Protein AF-A0A9D4CA51-F1 (afdb_monomer_lite)

Radius of gyration: 45.83 Å; chains: 1; bounding box: 59×61×152 Å

pLDDT: mean 83.84, std 6.03, range [45.97, 91.88]

Foldseek 3Di:
DVVVVVVVVVVVVVVVVVLVVVLVVVVVVLVVVVVVLVVVVVVVVVVLVVVVVVLVVVLVVVLVVLVVVLVVVVVVLVVVCVPPPPDDPPVVVVVSVVVNVVVCVVSVVVNVVSVVVSVVVVVVSVVVVVVVVVVSVVVSVVVVVVSVVVVVVSVVVVVVVVVVVVVVVVVVVVVVVVVVVVVVVVVVVVVVVVVVVVVVVD

Sequence (202 aa):
MLLLLLLLLLLLLLLLLLLLLLLLLLLLLLLLLLLLLLLLLLLLLPLLLLLLLLLLLLLLLLLLLPLLLLLLLLLVLLLLVLLLPPPPPPPRLLLLLLLLLPLLLLVLPLLLLLLLLLPLLLLLLLLLLLLLLLPLLLLLLLLLLLLLLLLLLLLLLLLLLLQLLLLLLLLLLLPLLLLPLLLLLLLLLLLLLLLHHHHHSQ

Secondary structure (DSSP, 8-state):
-HHHHHHHHHHHHHHHHHHHHHHHHHHHHHHHHHHHHHHHHHHHHHHHHHHHHHHHHHHHHHHHHHHHHHHHHHHHHHHHHHHSSSPPPHHHHHHHHHHHHHHHHHHHHHHHHHHHHHHHHHHHHHHHHHHHHHHHHHHHHHHHHHHHHHHHHHHHHHHHHHHHHHHHHHHHHHHHHHHHHHHHHHHHHHHHHHHHHHHH--

Structure (mmCIF, N/CA/C/O backbone):
data_AF-A0A9D4CA51-F1
#
_entry.id   AF-A0A9D4CA51-F1
#
loop_
_atom_site.group_PDB
_atom_site.id
_atom_site.type_symbol
_atom_site.label_atom_id
_atom_site.label_alt_id
_atom_site.label_comp_id
_atom_site.label_asym_id
_atom_site.label_entity_id
_atom_site.label_seq_id
_atom_site.pdbx_PDB_ins_code
_atom_site.Cartn_x
_atom_site.Cartn_y
_atom_site.Cartn_z
_atom_site.occupancy
_atom_site.B_iso_or_equiv
_atom_site.auth_seq_id
_atom_site.auth_comp_id
_atom_site.auth_asym_id
_atom_site.auth_atom_id
_atom_site.pdbx_PDB_model_num
ATOM 1 N N . MET A 1 1 ? 25.475 15.178 -60.371 1.00 69.56 1 MET A N 1
ATOM 2 C CA . MET A 1 1 ? 26.261 14.023 -59.880 1.00 69.56 1 MET A CA 1
ATOM 3 C C . MET A 1 1 ? 26.996 14.351 -58.579 1.00 69.56 1 MET A C 1
ATOM 5 O O . MET A 1 1 ? 26.704 13.701 -57.590 1.00 69.56 1 MET A O 1
ATOM 9 N N . LEU A 1 2 ? 27.849 15.387 -58.530 1.00 64.19 2 LEU A N 1
ATOM 10 C CA . LEU A 1 2 ? 28.543 15.801 -57.291 1.00 64.19 2 LEU A CA 1
ATOM 11 C C . LEU A 1 2 ? 27.590 16.129 -56.122 1.00 64.19 2 LEU A C 1
ATOM 13 O O . LEU A 1 2 ? 27.781 15.619 -55.027 1.00 64.19 2 LEU A O 1
ATOM 17 N N . LEU A 1 3 ? 26.520 16.900 -56.368 1.00 77.19 3 LEU A N 1
ATOM 18 C CA . LEU A 1 3 ? 25.479 17.187 -55.364 1.00 77.19 3 LEU A CA 1
ATOM 19 C C . LEU A 1 3 ? 24.840 15.903 -54.797 1.00 77.19 3 LEU A C 1
ATOM 21 O O . LEU A 1 3 ? 24.643 15.785 -53.595 1.00 77.19 3 LEU A O 1
ATOM 25 N N . LEU A 1 4 ? 24.544 14.932 -55.670 1.00 72.88 4 LEU A N 1
ATOM 26 C CA . LEU A 1 4 ? 23.949 13.645 -55.293 1.00 72.88 4 LEU A CA 1
ATOM 27 C C . LEU A 1 4 ? 24.910 12.830 -54.416 1.00 72.88 4 LEU A C 1
ATOM 29 O O . LEU A 1 4 ? 24.488 12.280 -53.405 1.00 72.88 4 LEU A O 1
ATOM 33 N N . LEU A 1 5 ? 26.197 12.785 -54.782 1.00 75.06 5 LEU A N 1
ATOM 34 C CA . LEU A 1 5 ? 27.245 12.131 -53.993 1.00 75.06 5 LEU A CA 1
ATOM 35 C C . LEU A 1 5 ? 27.360 12.760 -52.595 1.00 75.06 5 LEU A C 1
ATOM 37 O O . LEU A 1 5 ? 27.399 12.036 -51.604 1.00 75.06 5 LEU A O 1
ATOM 41 N N . LEU A 1 6 ? 27.375 14.096 -52.511 1.00 80.25 6 LEU A N 1
ATOM 42 C CA . LEU A 1 6 ? 27.430 14.825 -51.241 1.00 80.25 6 LEU A CA 1
ATOM 43 C C . LEU A 1 6 ? 26.206 14.525 -50.363 1.00 80.25 6 LEU A C 1
ATOM 45 O O . LEU A 1 6 ? 26.359 14.257 -49.173 1.00 80.25 6 LEU A O 1
ATOM 49 N N . LEU A 1 7 ? 25.005 14.531 -50.951 1.00 82.31 7 LEU A N 1
ATOM 50 C CA . LEU A 1 7 ? 23.765 14.184 -50.255 1.00 82.31 7 LEU A CA 1
ATOM 51 C C . LEU A 1 7 ? 23.804 12.743 -49.725 1.00 82.31 7 LEU A C 1
ATOM 53 O O . LEU A 1 7 ? 23.448 12.508 -48.572 1.00 82.31 7 LEU A O 1
ATOM 57 N N . LEU A 1 8 ? 24.265 11.790 -50.543 1.00 79.06 8 LEU A N 1
ATOM 58 C CA . LEU A 1 8 ? 24.411 10.386 -50.152 1.00 79.06 8 LEU A CA 1
ATOM 59 C C . LEU A 1 8 ? 25.403 10.223 -48.992 1.00 79.06 8 LEU A C 1
ATOM 61 O O . LEU A 1 8 ? 25.112 9.506 -48.037 1.00 79.06 8 LEU A O 1
ATOM 65 N N . LEU A 1 9 ? 26.546 10.914 -49.050 1.00 80.31 9 LEU A N 1
ATOM 66 C CA . LEU A 1 9 ? 27.546 10.913 -47.981 1.00 80.31 9 LEU A CA 1
ATOM 67 C C . LEU A 1 9 ? 26.978 11.485 -46.673 1.00 80.31 9 LEU A C 1
ATOM 69 O O . LEU A 1 9 ? 27.166 10.884 -45.616 1.00 80.31 9 LEU A O 1
ATOM 73 N N . LEU A 1 10 ? 26.263 12.614 -46.740 1.00 84.19 10 LEU A N 1
ATOM 74 C CA . LEU A 1 10 ? 25.612 13.224 -45.578 1.00 84.19 10 LEU A CA 1
ATOM 75 C C . LEU A 1 10 ? 24.567 12.283 -44.963 1.00 84.19 10 LEU A C 1
ATOM 77 O O . LEU A 1 10 ? 24.531 12.121 -43.744 1.00 84.19 10 LEU A O 1
ATOM 81 N N . LEU A 1 11 ? 23.747 11.639 -45.799 1.00 83.44 11 LEU A N 1
ATOM 82 C CA . LEU A 1 11 ? 22.746 10.668 -45.359 1.00 83.44 11 LEU A CA 1
ATOM 83 C C . LEU A 1 11 ? 23.399 9.467 -44.660 1.00 83.44 11 LEU A C 1
ATOM 85 O O . LEU A 1 11 ? 22.945 9.061 -43.592 1.00 83.44 11 LEU A O 1
ATOM 89 N N . LEU A 1 12 ? 24.477 8.927 -45.235 1.00 80.31 12 LEU A N 1
ATOM 90 C CA . LEU A 1 12 ? 25.250 7.831 -44.648 1.00 80.31 12 LEU A CA 1
ATOM 91 C C . LEU A 1 12 ? 25.842 8.227 -43.286 1.00 80.31 12 LEU A C 1
ATOM 93 O O . LEU A 1 12 ? 25.738 7.462 -42.329 1.00 80.31 12 LEU A O 1
ATOM 97 N N . LEU A 1 13 ? 26.422 9.427 -43.183 1.00 83.19 13 LEU A N 1
ATOM 98 C CA . LEU A 1 13 ? 26.965 9.949 -41.927 1.00 83.19 13 LEU A CA 1
ATOM 99 C C . LEU A 1 13 ? 25.873 10.093 -40.856 1.00 83.19 13 LEU A C 1
ATOM 101 O O . LEU A 1 13 ? 26.080 9.686 -39.714 1.00 83.19 13 LEU A O 1
ATOM 105 N N . LEU A 1 14 ? 24.707 10.634 -41.223 1.00 86.94 14 LEU A N 1
ATOM 106 C CA . LEU A 1 14 ? 23.563 10.768 -40.319 1.00 86.94 14 LEU A CA 1
ATOM 107 C C . LEU A 1 14 ? 23.063 9.399 -39.836 1.00 86.94 14 LEU A C 1
ATOM 109 O O . LEU A 1 14 ? 22.823 9.224 -38.642 1.00 86.94 14 LEU A O 1
ATOM 113 N N . LEU A 1 15 ? 22.939 8.426 -40.745 1.00 83.50 15 LEU A N 1
ATOM 114 C CA . LEU A 1 15 ? 22.556 7.052 -40.416 1.00 83.50 15 LEU A CA 1
ATOM 115 C C . LEU A 1 15 ? 23.553 6.424 -39.432 1.00 83.50 15 LEU A C 1
ATOM 117 O O . LEU A 1 15 ? 23.140 5.832 -38.436 1.00 83.50 15 LEU A O 1
ATOM 121 N N . LEU A 1 16 ? 24.855 6.583 -39.683 1.00 82.12 16 LEU A N 1
ATOM 122 C CA . LEU A 1 16 ? 25.914 6.089 -38.804 1.00 82.12 16 LEU A CA 1
ATOM 123 C C . LEU A 1 16 ? 25.829 6.719 -37.405 1.00 82.12 16 LEU A C 1
ATOM 125 O O . LEU A 1 16 ? 25.920 6.006 -36.407 1.00 82.12 16 LEU A O 1
ATOM 129 N N . LEU A 1 17 ? 25.621 8.037 -37.326 1.00 86.44 17 LEU A N 1
ATOM 130 C CA . LEU A 1 17 ? 25.465 8.751 -36.057 1.00 86.44 17 LEU A CA 1
ATOM 131 C C . LEU A 1 17 ? 24.233 8.263 -35.281 1.00 86.44 17 LEU A C 1
ATOM 133 O O . LEU A 1 17 ? 24.325 8.020 -34.078 1.00 86.44 17 LEU A O 1
ATOM 137 N N . LEU A 1 18 ? 23.097 8.085 -35.964 1.00 86.69 18 LEU A N 1
ATOM 138 C CA . LEU A 1 18 ? 21.873 7.541 -35.373 1.00 86.69 18 LEU A CA 1
ATOM 139 C C . LEU A 1 18 ? 22.105 6.126 -34.823 1.00 86.69 18 LEU A C 1
ATOM 141 O O . LEU A 1 18 ? 21.703 5.831 -33.699 1.00 86.69 18 LEU A O 1
ATOM 145 N N . LEU A 1 19 ? 22.781 5.270 -35.595 1.00 82.50 19 LEU A N 1
ATOM 146 C CA . LEU A 1 19 ? 23.136 3.907 -35.196 1.00 82.50 19 LEU A CA 1
ATOM 147 C C . LEU A 1 19 ? 23.998 3.906 -33.926 1.00 82.50 19 LEU A C 1
ATOM 149 O O . LEU A 1 19 ? 23.732 3.147 -32.995 1.00 82.50 19 LEU A O 1
ATOM 153 N N . LEU A 1 20 ? 25.009 4.779 -33.879 1.00 83.56 20 LEU A N 1
ATOM 154 C CA . LEU A 1 20 ? 25.894 4.937 -32.727 1.00 83.56 20 LEU A CA 1
ATOM 155 C C . LEU A 1 20 ? 25.131 5.424 -31.488 1.00 83.56 20 LEU A C 1
ATOM 157 O O . LEU A 1 20 ? 25.336 4.899 -30.395 1.00 83.56 20 LEU A O 1
ATOM 161 N N . LEU A 1 21 ? 24.236 6.402 -31.648 1.00 88.62 21 LEU A N 1
ATOM 162 C CA . LEU A 1 21 ? 23.400 6.901 -30.556 1.00 88.62 21 LEU A CA 1
ATOM 163 C C . LEU A 1 21 ? 22.470 5.805 -30.020 1.00 88.62 21 LEU A C 1
ATOM 165 O O . LEU A 1 21 ? 22.347 5.646 -28.806 1.00 88.62 21 LEU A O 1
ATOM 169 N N . LEU A 1 22 ? 21.846 5.032 -30.911 1.00 84.75 22 LEU A N 1
ATOM 170 C CA . LEU A 1 22 ? 20.998 3.901 -30.537 1.00 84.75 22 LEU A CA 1
ATOM 171 C C . LEU A 1 22 ? 21.796 2.846 -29.763 1.00 84.75 22 LEU A C 1
ATOM 173 O O . LEU A 1 22 ? 21.328 2.365 -28.732 1.00 84.75 22 LEU A O 1
ATOM 177 N N . LEU A 1 23 ? 23.007 2.523 -30.227 1.00 83.50 23 LEU A N 1
ATOM 178 C CA . LEU A 1 23 ? 23.925 1.623 -29.533 1.00 83.50 23 LEU A CA 1
ATOM 179 C C . LEU A 1 23 ? 24.237 2.128 -28.116 1.00 83.50 23 LEU A C 1
ATOM 181 O O . LEU A 1 23 ? 24.140 1.363 -27.156 1.00 83.50 23 LEU A O 1
ATOM 185 N N . LEU A 1 24 ? 24.588 3.410 -27.979 1.00 87.00 24 LEU A N 1
ATOM 186 C CA . LEU A 1 24 ? 24.887 4.033 -26.689 1.00 87.00 24 LEU A CA 1
ATOM 187 C C . LEU A 1 24 ? 23.677 3.974 -25.746 1.00 87.00 24 LEU A C 1
ATOM 189 O O . LEU A 1 24 ? 23.826 3.609 -24.581 1.00 87.00 24 LEU A O 1
ATOM 193 N N . LEU A 1 25 ? 22.483 4.301 -26.248 1.00 87.88 25 LEU A N 1
ATOM 194 C CA . LEU A 1 25 ? 21.236 4.238 -25.486 1.00 87.88 25 LEU A CA 1
ATOM 195 C C . LEU A 1 25 ? 20.942 2.808 -25.017 1.00 87.88 25 LEU A C 1
ATOM 197 O O . LEU A 1 25 ? 20.613 2.605 -23.850 1.00 87.88 25 LEU A O 1
ATOM 201 N N . LEU A 1 26 ? 21.078 1.823 -25.908 1.00 83.44 26 LEU A N 1
ATOM 202 C CA . LEU A 1 26 ? 20.874 0.410 -25.592 1.00 83.44 26 LEU A CA 1
ATOM 203 C C . LEU A 1 26 ? 21.846 -0.055 -24.501 1.00 83.44 26 LEU A C 1
ATOM 205 O O . LEU A 1 26 ? 21.434 -0.722 -23.552 1.00 83.44 26 LEU A O 1
ATOM 209 N N . LEU A 1 27 ? 23.118 0.337 -24.610 1.00 83.31 27 LEU A N 1
ATOM 210 C CA . LEU A 1 27 ? 24.139 0.042 -23.609 1.00 83.31 27 LEU A CA 1
ATOM 211 C C . LEU A 1 27 ? 23.808 0.688 -22.256 1.00 83.31 27 LEU A C 1
ATOM 213 O O . LEU A 1 27 ? 23.904 0.021 -21.228 1.00 83.31 27 LEU A O 1
ATOM 217 N N . LEU A 1 28 ? 23.394 1.958 -22.246 1.00 88.94 28 LEU A N 1
ATOM 218 C CA . LEU A 1 28 ? 22.991 2.665 -21.028 1.00 88.94 28 LEU A CA 1
ATOM 219 C C . LEU A 1 28 ? 21.771 2.007 -20.374 1.00 88.94 28 LEU A C 1
ATOM 221 O O . LEU A 1 28 ? 21.761 1.799 -19.162 1.00 88.94 28 LEU A O 1
ATOM 225 N N . LEU A 1 29 ? 20.756 1.660 -21.168 1.00 85.62 29 LEU A N 1
ATOM 226 C CA . LEU A 1 29 ? 19.559 0.974 -20.692 1.00 85.62 29 LEU A CA 1
ATOM 227 C C . LEU A 1 29 ? 19.911 -0.387 -20.088 1.00 85.62 29 LEU A C 1
ATOM 229 O O . LEU A 1 29 ? 19.421 -0.719 -19.011 1.00 85.62 29 LEU A O 1
ATOM 233 N N . LEU A 1 30 ? 20.780 -1.154 -20.749 1.00 81.94 30 LEU A N 1
ATOM 234 C CA . LEU A 1 30 ? 21.278 -2.413 -20.210 1.00 81.94 30 LEU A CA 1
ATOM 235 C C . LEU A 1 30 ? 22.014 -2.188 -18.890 1.00 81.94 30 LEU A C 1
ATOM 237 O O . LEU A 1 30 ? 21.746 -2.901 -17.929 1.00 81.94 30 LEU A O 1
ATOM 241 N N . LEU A 1 31 ? 22.924 -1.216 -18.830 1.00 84.94 31 LEU A N 1
ATOM 242 C CA . LEU A 1 31 ? 23.666 -0.911 -17.611 1.00 84.94 31 LEU A CA 1
ATOM 243 C C . LEU A 1 31 ? 22.712 -0.560 -16.465 1.00 84.94 31 LEU A C 1
ATOM 245 O O . LEU A 1 31 ? 22.885 -1.054 -15.353 1.00 84.94 31 LEU A O 1
ATOM 249 N N . LEU A 1 32 ? 21.681 0.242 -16.742 1.00 89.50 32 LEU A N 1
ATOM 250 C CA . LEU A 1 32 ? 20.645 0.591 -15.774 1.00 89.50 32 LEU A CA 1
ATOM 251 C C . LEU A 1 32 ? 19.849 -0.641 -15.326 1.00 89.50 32 LEU A C 1
ATOM 253 O O . LEU A 1 32 ? 19.634 -0.821 -14.130 1.00 89.50 32 LEU A O 1
ATOM 257 N N . LEU A 1 33 ? 19.428 -1.496 -16.261 1.00 84.25 33 LEU A N 1
ATOM 258 C CA . LEU A 1 33 ? 18.698 -2.728 -15.963 1.00 84.25 33 LEU A CA 1
ATOM 259 C C . LEU A 1 33 ? 19.547 -3.688 -15.121 1.00 84.25 33 LEU A C 1
ATOM 261 O O . LEU A 1 33 ? 19.059 -4.232 -14.135 1.00 84.25 33 LEU A O 1
ATOM 265 N N . LEU A 1 34 ? 20.817 -3.863 -15.488 1.00 83.94 34 LEU A N 1
ATOM 266 C CA . LEU A 1 34 ? 21.803 -4.644 -14.747 1.00 83.94 34 LEU A CA 1
ATOM 267 C C . LEU A 1 34 ? 21.975 -4.087 -13.333 1.00 83.94 34 LEU A C 1
ATOM 269 O O . LEU A 1 34 ? 21.933 -4.856 -12.378 1.00 83.94 34 LEU A O 1
ATOM 273 N N . LEU A 1 35 ? 22.135 -2.769 -13.190 1.00 87.94 35 LEU A N 1
ATOM 274 C CA . LEU A 1 35 ? 22.266 -2.111 -11.892 1.00 87.94 35 LEU A CA 1
ATOM 275 C C . LEU A 1 35 ? 21.008 -2.306 -11.041 1.00 87.94 35 LEU A C 1
ATOM 277 O O . LEU A 1 35 ? 21.120 -2.625 -9.862 1.00 87.94 35 LEU A O 1
ATOM 281 N N . LEU A 1 36 ? 19.819 -2.151 -11.629 1.00 87.50 36 LEU A N 1
ATOM 282 C CA . LEU A 1 36 ? 18.546 -2.370 -10.946 1.00 87.50 36 LEU A CA 1
ATOM 283 C C . LEU A 1 36 ? 18.397 -3.827 -10.498 1.00 87.50 36 LEU A C 1
ATOM 285 O O . LEU A 1 36 ? 18.009 -4.078 -9.360 1.00 87.50 36 LEU A O 1
ATOM 289 N N . LEU A 1 37 ? 18.722 -4.784 -11.368 1.00 83.75 37 LEU A N 1
ATOM 290 C CA . LEU A 1 37 ? 18.695 -6.207 -11.042 1.00 83.75 37 LEU A CA 1
ATOM 291 C C . LEU A 1 37 ? 19.707 -6.538 -9.938 1.00 83.75 37 LEU A C 1
ATOM 293 O O . LEU A 1 37 ? 19.379 -7.268 -9.008 1.00 83.75 37 LEU A O 1
ATOM 297 N N . LEU A 1 38 ? 20.916 -5.980 -10.011 1.00 84.12 38 LEU A N 1
ATOM 298 C CA . LEU A 1 38 ? 21.944 -6.136 -8.986 1.00 84.12 38 LEU A CA 1
ATOM 299 C C . LEU A 1 38 ? 21.492 -5.535 -7.652 1.00 84.12 38 LEU A C 1
ATOM 301 O O . LEU A 1 38 ? 21.678 -6.160 -6.613 1.00 84.12 38 LEU A O 1
ATOM 305 N N . LEU A 1 39 ? 20.872 -4.354 -7.672 1.00 88.94 39 LEU A N 1
ATOM 306 C CA . LEU A 1 39 ? 20.289 -3.734 -6.487 1.00 88.94 39 LEU A CA 1
ATOM 307 C C . LEU A 1 39 ? 19.176 -4.613 -5.915 1.00 88.94 39 LEU A C 1
ATOM 309 O O . LEU A 1 39 ? 19.150 -4.844 -4.713 1.00 88.94 39 LEU A O 1
ATOM 313 N N . LEU A 1 40 ? 18.289 -5.145 -6.757 1.00 85.31 40 LEU A N 1
ATOM 314 C CA . LEU A 1 40 ? 17.240 -6.069 -6.336 1.00 85.31 40 LEU A CA 1
ATOM 315 C C . LEU A 1 40 ? 17.840 -7.326 -5.698 1.00 85.31 40 LEU A C 1
ATOM 317 O O . LEU A 1 40 ? 17.404 -7.727 -4.625 1.00 85.31 40 LEU A O 1
ATOM 321 N N . LEU A 1 41 ? 18.869 -7.913 -6.309 1.00 85.44 41 LEU A N 1
ATOM 322 C CA . LEU A 1 41 ? 19.610 -9.051 -5.766 1.00 85.44 41 LEU A CA 1
ATOM 323 C C . LEU A 1 41 ? 20.207 -8.714 -4.392 1.00 85.44 41 LEU A C 1
ATOM 325 O O . LEU A 1 41 ? 20.042 -9.471 -3.434 1.00 85.44 41 LEU A O 1
ATOM 329 N N . LEU A 1 42 ? 20.850 -7.548 -4.298 1.00 87.19 42 LEU A N 1
ATOM 330 C CA . LEU A 1 42 ? 21.432 -7.012 -3.075 1.00 87.19 42 LEU A CA 1
ATOM 331 C C . LEU A 1 42 ? 20.380 -6.600 -2.049 1.00 87.19 42 LEU A C 1
ATOM 333 O O . LEU A 1 42 ? 20.760 -6.452 -0.908 1.00 87.19 42 LEU A O 1
ATOM 337 N N . LEU A 1 43 ? 19.108 -6.400 -2.395 1.00 87.69 43 LEU A N 1
ATOM 338 C CA . LEU A 1 43 ? 18.014 -6.151 -1.445 1.00 87.69 43 LEU A CA 1
ATOM 339 C C . LEU A 1 43 ? 17.336 -7.452 -1.012 1.00 87.69 43 LEU A C 1
ATOM 341 O O . LEU A 1 43 ? 16.970 -7.607 0.150 1.00 87.69 43 LEU A O 1
ATOM 345 N N . LEU A 1 44 ? 17.207 -8.418 -1.917 1.00 86.06 44 LEU A N 1
ATOM 346 C CA . LEU A 1 44 ? 16.703 -9.745 -1.591 1.00 86.06 44 LEU A CA 1
ATOM 347 C C . LEU A 1 44 ? 17.628 -10.413 -0.576 1.00 86.06 44 LEU A C 1
ATOM 349 O O . LEU A 1 44 ? 17.165 -10.807 0.492 1.00 86.06 44 LEU A O 1
ATOM 353 N N . LEU A 1 45 ? 18.933 -10.467 -0.858 1.00 85.44 45 LEU A N 1
ATOM 354 C CA . LEU A 1 45 ? 19.938 -11.057 0.031 1.00 85.44 45 LEU A CA 1
ATOM 355 C C . LEU A 1 45 ? 19.846 -10.581 1.506 1.00 85.44 45 LEU A C 1
ATOM 357 O O . LEU A 1 45 ? 19.766 -11.436 2.385 1.00 85.44 45 LEU A O 1
ATOM 361 N N . PRO A 1 46 ? 19.817 -9.275 1.835 1.00 90.50 46 PRO A N 1
ATOM 362 C CA . PRO A 1 46 ? 19.709 -8.776 3.197 1.00 90.50 46 PRO A CA 1
ATOM 363 C C . PRO A 1 46 ? 18.333 -9.027 3.799 1.00 90.50 46 PRO A C 1
ATOM 365 O O . PRO A 1 46 ? 18.275 -9.302 4.993 1.00 90.50 46 PRO A O 1
ATOM 368 N N . LEU A 1 47 ? 17.242 -8.994 3.022 1.00 87.25 47 LEU A N 1
ATOM 369 C CA . LEU A 1 47 ? 15.924 -9.397 3.527 1.00 87.25 47 LEU A CA 1
ATOM 370 C C . LEU A 1 47 ? 15.937 -10.858 3.987 1.00 87.25 47 LEU A C 1
ATOM 372 O O . LEU A 1 47 ? 15.358 -11.196 5.016 1.00 87.25 47 LEU A O 1
ATOM 376 N N . LEU A 1 48 ? 16.638 -11.722 3.260 1.00 82.94 48 LEU A N 1
ATOM 377 C CA . LEU A 1 48 ? 16.768 -13.132 3.615 1.00 82.94 48 LEU A CA 1
ATOM 378 C C . LEU A 1 48 ? 17.683 -13.341 4.810 1.00 82.94 48 LEU A C 1
ATOM 380 O O . LEU A 1 48 ? 17.352 -14.134 5.683 1.00 82.94 48 LEU A O 1
ATOM 384 N N . LEU A 1 49 ? 18.807 -12.624 4.876 1.00 85.94 49 LEU A N 1
ATOM 385 C CA . LEU A 1 49 ? 19.673 -12.634 6.053 1.00 85.94 49 LEU A CA 1
ATOM 386 C C . LEU A 1 49 ? 18.905 -12.159 7.289 1.00 85.94 49 LEU A C 1
ATOM 388 O O . LEU A 1 49 ? 18.997 -12.790 8.337 1.00 85.94 49 LEU A O 1
ATOM 392 N N . LEU A 1 50 ? 18.099 -11.103 7.164 1.00 89.62 50 LEU A N 1
ATOM 393 C CA . LEU A 1 50 ? 17.223 -10.629 8.231 1.00 89.62 50 LEU A CA 1
ATOM 394 C C . LEU A 1 50 ? 16.220 -11.714 8.640 1.00 89.62 50 LEU A C 1
ATOM 396 O O . LEU A 1 50 ? 16.094 -12.003 9.826 1.00 89.62 50 LEU A O 1
ATOM 400 N N . LEU A 1 51 ? 15.538 -12.341 7.680 1.00 85.50 51 LEU A N 1
ATOM 401 C CA . LEU A 1 51 ? 14.593 -13.427 7.944 1.00 85.50 51 LEU A CA 1
ATOM 402 C C . LEU A 1 51 ? 15.273 -14.613 8.647 1.00 85.50 51 LEU A C 1
ATOM 404 O O . LEU A 1 51 ? 14.733 -15.144 9.615 1.00 85.50 51 LEU A O 1
ATOM 408 N N . LEU A 1 52 ? 16.470 -14.993 8.202 1.00 84.88 52 LEU A N 1
ATOM 409 C CA . LEU A 1 52 ? 17.290 -16.040 8.807 1.00 84.88 52 LEU A CA 1
ATOM 410 C C . LEU A 1 52 ? 17.652 -15.691 10.258 1.00 84.88 52 LEU A C 1
ATOM 412 O O . LEU A 1 52 ? 17.486 -16.522 11.147 1.00 84.88 52 LEU A O 1
ATOM 416 N N . LEU A 1 53 ? 18.109 -14.458 10.502 1.00 88.31 53 LEU A N 1
ATOM 417 C CA . LEU A 1 53 ? 18.436 -13.954 11.837 1.00 88.31 53 LEU A CA 1
ATOM 418 C C . LEU A 1 53 ? 17.207 -13.937 12.749 1.00 88.31 53 LEU A C 1
ATOM 420 O O . LEU A 1 53 ? 17.298 -14.370 13.895 1.00 88.31 53 LEU A O 1
ATOM 424 N N . LEU A 1 54 ? 16.058 -13.479 12.250 1.00 88.94 54 LEU A N 1
ATOM 425 C CA . LEU A 1 54 ? 14.795 -13.488 12.988 1.00 88.94 54 LEU A CA 1
ATOM 426 C C . LEU A 1 54 ? 14.355 -14.913 13.327 1.00 88.94 54 LEU A C 1
ATOM 428 O O . LEU A 1 54 ? 13.963 -15.169 14.463 1.00 88.94 54 LEU A O 1
ATOM 432 N N . LEU A 1 55 ? 14.456 -15.849 12.380 1.00 84.69 55 LEU A N 1
ATOM 433 C CA . LEU A 1 55 ? 14.147 -17.258 12.615 1.00 84.69 55 LEU A CA 1
ATOM 434 C C . LEU A 1 55 ? 15.090 -17.865 13.662 1.00 84.69 55 LEU A C 1
ATOM 436 O O . LEU A 1 55 ? 14.642 -18.594 14.543 1.00 84.69 55 LEU A O 1
ATOM 440 N N . LEU A 1 56 ? 16.383 -17.540 13.595 1.00 84.94 56 LEU A N 1
ATOM 441 C CA . LEU A 1 56 ? 17.377 -17.984 14.569 1.00 84.94 56 LEU A CA 1
ATOM 442 C C . LEU A 1 56 ? 17.098 -17.409 15.964 1.00 84.94 56 LEU A C 1
ATOM 444 O O . LEU A 1 56 ? 17.170 -18.137 16.951 1.00 84.94 56 LEU A O 1
ATOM 448 N N . LEU A 1 57 ? 16.752 -16.124 16.056 1.00 89.56 57 LEU A N 1
ATOM 449 C CA . LEU A 1 57 ? 16.360 -15.481 17.310 1.00 89.56 57 LEU A CA 1
ATOM 450 C C . LEU A 1 57 ? 15.095 -16.129 17.883 1.00 89.56 57 LEU A C 1
ATOM 452 O O . LEU A 1 57 ? 15.045 -16.435 19.073 1.00 89.56 57 LEU A O 1
ATOM 456 N N . LEU A 1 58 ? 14.090 -16.364 17.036 1.00 85.31 58 LEU A N 1
ATOM 457 C CA . LEU A 1 58 ? 12.855 -17.037 17.417 1.00 85.31 58 LEU A CA 1
ATOM 458 C C . LEU A 1 58 ? 13.143 -18.453 17.919 1.00 85.31 58 LEU A C 1
ATOM 460 O O . LEU A 1 58 ? 12.608 -18.834 18.954 1.00 85.31 58 LEU A O 1
ATOM 464 N N . LEU A 1 59 ? 14.015 -19.208 17.242 1.00 82.25 59 LEU A N 1
ATOM 465 C CA . LEU A 1 59 ? 14.476 -20.507 17.728 1.00 82.25 59 LEU A CA 1
ATOM 466 C C . LEU A 1 59 ? 15.104 -20.364 19.107 1.00 82.25 59 LEU A C 1
ATOM 468 O O . LEU A 1 59 ? 14.741 -21.107 20.011 1.00 82.25 59 LEU A O 1
ATOM 472 N N . LEU A 1 60 ? 16.068 -19.457 19.260 1.00 86.12 60 LEU A N 1
ATOM 473 C CA . LEU A 1 60 ? 16.777 -19.286 20.520 1.00 86.12 60 LEU A CA 1
ATOM 474 C C . LEU A 1 60 ? 15.779 -18.997 21.645 1.00 86.12 60 LEU A C 1
ATOM 476 O O . LEU A 1 60 ? 15.845 -19.631 22.692 1.00 86.12 60 LEU A O 1
ATOM 480 N N . LEU A 1 61 ? 14.805 -18.119 21.403 1.00 88.75 61 LEU A N 1
ATOM 481 C CA . LEU A 1 61 ? 13.719 -17.842 22.338 1.00 88.75 61 LEU A CA 1
ATOM 482 C C . LEU A 1 61 ? 12.871 -19.093 22.625 1.00 88.75 61 LEU A C 1
ATOM 484 O O . LEU A 1 61 ? 12.605 -19.396 23.786 1.00 88.75 61 LEU A O 1
ATOM 488 N N . LEU A 1 62 ? 12.485 -19.838 21.586 1.00 84.88 62 LEU A N 1
ATOM 489 C CA . LEU A 1 62 ? 11.741 -21.096 21.685 1.00 84.88 62 LEU A CA 1
ATOM 490 C C . LEU A 1 62 ? 12.535 -22.235 22.317 1.00 84.88 62 LEU A C 1
ATOM 492 O O . LEU A 1 62 ? 11.909 -23.212 22.688 1.00 84.88 62 LEU A O 1
ATOM 496 N N . LEU A 1 63 ? 13.862 -22.156 22.422 1.00 85.75 63 LEU A N 1
ATOM 497 C CA . LEU A 1 63 ? 14.706 -23.091 23.172 1.00 85.75 63 LEU A CA 1
ATOM 498 C C . LEU A 1 63 ? 14.909 -22.613 24.611 1.00 85.75 63 LEU A C 1
ATOM 500 O O . LEU A 1 63 ? 14.890 -23.411 25.543 1.00 85.75 63 LEU A O 1
ATOM 504 N N . LEU A 1 64 ? 15.052 -21.305 24.820 1.00 88.50 64 LEU A N 1
ATOM 505 C CA . LEU A 1 64 ? 15.141 -20.717 26.153 1.00 88.50 64 LEU A CA 1
ATOM 506 C C . LEU A 1 64 ? 13.840 -20.910 26.934 1.00 88.50 64 LEU A C 1
ATOM 508 O O . LEU A 1 64 ? 13.893 -21.293 28.096 1.00 88.50 64 LEU A O 1
ATOM 512 N N . LEU A 1 65 ? 12.676 -20.718 26.311 1.00 87.50 65 LEU A N 1
ATOM 513 C CA . LEU A 1 65 ? 11.370 -20.946 26.934 1.00 87.50 65 LEU A CA 1
ATOM 514 C C . LEU A 1 65 ? 11.204 -22.370 27.516 1.00 87.50 65 LEU A C 1
ATOM 516 O O . LEU A 1 65 ? 10.893 -22.479 28.699 1.00 87.50 65 LEU A O 1
ATOM 520 N N . PRO A 1 66 ? 11.412 -23.471 26.771 1.00 86.00 66 PRO A N 1
ATOM 521 C CA . PRO A 1 66 ? 11.295 -24.828 27.290 1.00 86.00 66 PRO A CA 1
ATOM 522 C C . PRO A 1 66 ? 12.381 -25.153 28.311 1.00 86.00 66 PRO A C 1
ATOM 524 O O . PRO A 1 66 ? 12.093 -25.876 29.260 1.00 86.00 66 PRO A O 1
ATOM 527 N N . LEU A 1 67 ? 13.589 -24.590 28.188 1.00 86.56 67 LEU A N 1
ATOM 528 C CA . LEU A 1 67 ? 14.602 -24.698 29.242 1.00 86.56 67 LEU A CA 1
ATOM 529 C C . LEU A 1 67 ? 14.144 -23.999 30.529 1.00 86.56 67 LEU A C 1
ATOM 531 O O . LEU A 1 67 ? 14.247 -24.581 31.605 1.00 86.56 67 LEU A O 1
ATOM 535 N N . LEU A 1 68 ? 13.581 -22.792 30.436 1.00 88.19 68 LEU A N 1
ATOM 536 C CA . LEU A 1 68 ? 13.009 -22.073 31.577 1.00 88.19 68 LEU A CA 1
ATOM 537 C C . LEU A 1 68 ? 11.833 -22.837 32.194 1.00 88.19 68 LEU A C 1
ATOM 539 O O . LEU A 1 68 ? 11.755 -22.925 33.414 1.00 88.19 68 LEU A O 1
ATOM 543 N N . LEU A 1 69 ? 10.951 -23.425 31.380 1.00 84.44 69 LEU A N 1
ATOM 544 C CA . LEU A 1 69 ? 9.851 -24.273 31.853 1.00 84.44 69 LEU A CA 1
ATOM 545 C C . LEU A 1 69 ? 10.371 -25.511 32.586 1.00 84.44 69 LEU A C 1
ATOM 547 O O . LEU A 1 69 ? 9.843 -25.865 33.637 1.00 84.44 69 LEU A O 1
ATOM 551 N N . LEU A 1 70 ? 11.422 -26.144 32.064 1.00 83.62 70 LEU A N 1
ATOM 552 C CA . LEU A 1 70 ? 12.074 -27.289 32.692 1.00 83.62 70 LEU A CA 1
ATOM 553 C C . LEU A 1 70 ? 12.695 -26.900 34.039 1.00 83.62 70 LEU A C 1
ATOM 555 O O . LEU A 1 70 ? 12.479 -27.589 35.034 1.00 83.62 70 LEU A O 1
ATOM 559 N N . LEU A 1 71 ? 13.389 -25.762 34.100 1.00 86.06 71 LEU A N 1
ATOM 560 C CA . LEU A 1 71 ? 13.928 -25.213 35.346 1.00 86.06 71 LEU A CA 1
ATOM 561 C C . LEU A 1 71 ? 12.819 -24.868 36.348 1.00 86.06 71 LEU A C 1
ATOM 563 O O . LEU A 1 71 ? 12.918 -25.240 37.514 1.00 86.06 71 LEU A O 1
ATOM 567 N N . LEU A 1 72 ? 11.745 -24.209 35.906 1.00 87.19 72 LEU A N 1
ATOM 568 C CA . LEU A 1 72 ? 10.594 -23.874 36.744 1.00 87.19 72 LEU A CA 1
ATOM 569 C C . LEU A 1 72 ? 9.938 -25.140 37.306 1.00 87.19 72 LEU A C 1
ATOM 571 O O . LEU A 1 72 ? 9.657 -25.197 38.498 1.00 87.19 72 LEU A O 1
ATOM 575 N N . LEU A 1 73 ? 9.727 -26.162 36.473 1.00 83.25 73 LEU A N 1
ATOM 576 C CA . LEU A 1 73 ? 9.161 -27.444 36.891 1.00 83.25 73 LEU A CA 1
ATOM 577 C C . LEU A 1 73 ? 10.023 -28.096 37.978 1.00 83.25 73 LEU A C 1
ATOM 579 O O . LEU A 1 73 ? 9.492 -28.540 38.997 1.00 83.25 73 LEU A O 1
ATOM 583 N N . LEU A 1 74 ? 11.345 -28.107 37.789 1.00 83.69 74 LEU A N 1
ATOM 584 C CA . LEU A 1 74 ? 12.292 -28.608 38.785 1.00 83.69 74 LEU A CA 1
ATOM 585 C C . LEU A 1 74 ? 12.208 -27.813 40.095 1.00 83.69 74 LEU A C 1
ATOM 587 O O . LEU A 1 74 ? 12.164 -28.419 41.164 1.00 83.69 74 LEU A O 1
ATOM 591 N N . LEU A 1 75 ? 12.127 -26.480 40.026 1.00 86.81 75 LEU A N 1
ATOM 592 C CA . LEU A 1 75 ? 11.968 -25.621 41.204 1.00 86.81 75 LEU A CA 1
ATOM 593 C C . LEU A 1 75 ? 10.641 -25.875 41.929 1.00 86.81 75 LEU A C 1
ATOM 595 O O . LEU A 1 75 ? 10.634 -26.015 43.150 1.00 86.81 75 LEU A O 1
ATOM 599 N N . VAL A 1 76 ? 9.525 -25.975 41.203 1.00 85.38 76 VAL A N 1
ATOM 600 C CA . VAL A 1 76 ? 8.204 -26.272 41.780 1.00 85.38 76 VAL A CA 1
ATOM 601 C C . VAL A 1 76 ? 8.225 -27.626 42.479 1.00 85.38 76 VAL A C 1
ATOM 603 O O . VAL A 1 76 ? 7.767 -27.734 43.612 1.00 85.38 76 VAL A O 1
ATOM 606 N N . LEU A 1 77 ? 8.795 -28.651 41.849 1.00 77.38 77 LEU A N 1
ATOM 607 C CA . LEU A 1 77 ? 8.901 -29.977 42.452 1.00 77.38 77 LEU A CA 1
ATOM 608 C C . LEU A 1 77 ? 9.802 -29.976 43.685 1.00 77.38 77 LEU A C 1
ATOM 610 O O . LEU A 1 77 ? 9.455 -30.607 44.681 1.00 77.38 77 LEU A O 1
ATOM 614 N N . LEU A 1 78 ? 10.902 -29.223 43.662 1.00 79.06 78 LEU A N 1
ATOM 615 C CA . LEU A 1 78 ? 11.759 -29.038 44.830 1.00 79.06 78 LEU A CA 1
ATOM 616 C C . LEU A 1 78 ? 10.995 -28.375 45.988 1.00 79.06 78 LEU A C 1
ATOM 618 O O . LEU A 1 78 ? 11.071 -28.846 47.120 1.00 79.06 78 LEU A O 1
ATOM 622 N N . LEU A 1 79 ? 10.215 -27.328 45.714 1.00 83.94 79 LEU A N 1
ATOM 623 C CA . LEU A 1 79 ? 9.378 -26.674 46.724 1.00 83.94 79 LEU A CA 1
ATOM 624 C C . LEU A 1 79 ? 8.292 -27.614 47.263 1.00 83.94 79 LEU A C 1
ATOM 626 O O . LEU A 1 79 ? 8.096 -27.682 48.475 1.00 83.94 79 LEU A O 1
ATOM 630 N N . LEU A 1 80 ? 7.627 -28.380 46.393 1.00 79.06 80 LEU A N 1
ATOM 631 C CA . LEU A 1 80 ? 6.637 -29.382 46.799 1.00 79.06 80 LEU A CA 1
ATOM 632 C C . LEU A 1 80 ? 7.253 -30.444 47.716 1.00 79.06 80 LEU A C 1
ATOM 634 O O . LEU A 1 80 ? 6.616 -30.838 48.688 1.00 79.06 80 LEU A O 1
ATOM 638 N N . VAL A 1 81 ? 8.495 -30.868 47.457 1.00 75.81 81 VAL A N 1
ATOM 639 C CA . VAL A 1 81 ? 9.234 -31.781 48.344 1.00 75.81 81 VAL A CA 1
ATOM 640 C C . VAL A 1 81 ? 9.436 -31.175 49.734 1.00 75.81 81 VAL A C 1
ATOM 642 O O . VAL A 1 81 ? 9.237 -31.877 50.724 1.00 75.81 81 VAL A O 1
ATOM 645 N N . LEU A 1 82 ? 9.807 -29.892 49.818 1.00 78.25 82 LEU A N 1
ATOM 646 C CA . LEU A 1 82 ? 10.070 -29.198 51.087 1.00 78.25 82 LEU A CA 1
ATOM 647 C C . LEU A 1 82 ? 8.804 -28.934 51.917 1.00 78.25 82 LEU A C 1
ATOM 649 O O . LEU A 1 82 ? 8.880 -28.904 53.142 1.00 78.25 82 LEU A O 1
ATOM 653 N N . LEU A 1 83 ? 7.652 -28.737 51.268 1.00 82.31 83 LEU A N 1
ATOM 654 C CA . LEU A 1 83 ? 6.370 -28.466 51.933 1.00 82.31 83 LEU A CA 1
ATOM 655 C C . LEU A 1 83 ? 5.676 -29.725 52.479 1.00 82.31 83 LEU A C 1
ATOM 657 O O . LEU A 1 83 ? 4.717 -29.612 53.245 1.00 82.31 83 LEU A O 1
ATOM 661 N N . LEU A 1 84 ? 6.123 -30.926 52.096 1.00 73.50 84 LEU A N 1
ATOM 662 C CA . LEU A 1 84 ? 5.599 -32.171 52.660 1.00 73.50 84 LEU A CA 1
ATOM 663 C C . LEU A 1 84 ? 5.963 -32.267 54.160 1.00 73.50 84 LEU A C 1
ATOM 665 O O . LEU A 1 84 ? 7.110 -31.997 54.516 1.00 73.50 84 LEU A O 1
ATOM 669 N N . PRO A 1 85 ? 5.029 -32.679 55.049 1.00 73.31 85 PRO A N 1
ATOM 670 C CA . PRO A 1 85 ? 5.285 -32.769 56.491 1.00 73.31 85 PRO A CA 1
ATOM 671 C C . PRO A 1 85 ? 6.499 -33.677 56.790 1.00 73.31 85 PRO A C 1
ATOM 673 O O . PRO A 1 85 ? 6.652 -34.716 56.134 1.00 73.31 85 PRO A O 1
ATOM 676 N N . PRO A 1 86 ? 7.373 -33.300 57.748 1.00 74.62 86 PRO A N 1
ATOM 677 C CA . PRO A 1 86 ? 8.692 -33.915 57.919 1.00 74.62 86 PRO A CA 1
ATOM 678 C C . PRO A 1 86 ? 8.564 -35.351 58.448 1.00 74.62 86 PRO A C 1
ATOM 680 O O . PRO A 1 86 ? 7.740 -35.568 59.339 1.00 74.62 86 PRO A O 1
ATOM 683 N N . PRO A 1 87 ? 9.381 -36.340 58.021 1.00 63.56 87 PRO A N 1
ATOM 684 C CA . PRO A 1 87 ? 10.305 -36.446 56.881 1.00 63.56 87 PRO A CA 1
ATOM 685 C C . PRO A 1 87 ? 9.671 -37.223 55.694 1.00 63.56 87 PRO A C 1
ATOM 687 O O . PRO A 1 87 ? 9.137 -38.317 55.915 1.00 63.56 87 PRO A O 1
ATOM 690 N N . PRO A 1 88 ? 9.728 -36.742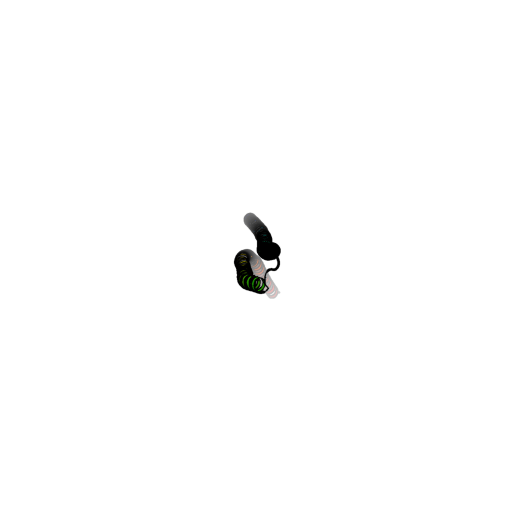 54.425 1.00 59.25 88 PRO A N 1
ATOM 691 C CA . PRO A 1 88 ? 9.240 -37.529 53.294 1.00 59.25 88 PRO A CA 1
ATOM 692 C C . PRO A 1 88 ? 10.062 -38.824 53.217 1.00 59.25 88 PRO A C 1
ATOM 694 O O . PRO A 1 88 ? 11.286 -38.759 53.086 1.00 59.25 88 PRO A O 1
ATOM 697 N N . PRO A 1 89 ? 9.432 -40.008 53.332 1.00 68.56 89 PRO A N 1
ATOM 698 C CA . PRO A 1 89 ? 10.173 -41.256 53.356 1.00 68.56 89 PRO A CA 1
ATOM 699 C C . PRO A 1 89 ? 10.966 -41.388 52.043 1.00 68.56 89 PRO A C 1
ATOM 701 O O . PRO A 1 89 ? 10.440 -40.998 50.994 1.00 68.56 89 PRO A O 1
ATOM 704 N N . PRO A 1 90 ? 12.194 -41.951 52.062 1.00 71.69 90 PRO A N 1
ATOM 705 C CA . PRO A 1 90 ? 13.005 -42.165 50.860 1.00 71.69 90 PRO A CA 1
ATOM 706 C C . PRO A 1 90 ? 12.229 -42.713 49.642 1.00 71.69 90 PRO A C 1
ATOM 708 O O . PRO A 1 90 ? 12.495 -42.241 48.534 1.00 71.69 90 PRO A O 1
ATOM 711 N N . PRO A 1 91 ? 11.212 -43.600 49.777 1.00 76.12 91 PRO A N 1
ATOM 712 C CA . PRO A 1 91 ? 10.378 -44.002 48.644 1.00 76.12 91 PRO A CA 1
ATOM 713 C C . PRO A 1 91 ? 9.669 -42.851 47.916 1.00 76.12 91 PRO A C 1
ATOM 715 O O . PRO A 1 91 ? 9.528 -42.929 46.703 1.00 76.12 91 PRO A O 1
ATOM 718 N N . ARG A 1 92 ? 9.241 -41.769 48.584 1.00 80.44 92 ARG A N 1
ATOM 719 C CA . ARG A 1 92 ? 8.560 -40.647 47.903 1.00 80.44 92 ARG A CA 1
ATOM 720 C C . ARG A 1 92 ? 9.510 -39.853 47.013 1.00 80.44 92 ARG A C 1
ATOM 722 O O . ARG A 1 92 ? 9.113 -39.472 45.919 1.00 80.44 92 ARG A O 1
ATOM 729 N N . LEU A 1 93 ? 10.754 -39.641 47.446 1.00 76.00 93 LEU A N 1
ATOM 730 C CA . LEU A 1 93 ? 11.774 -38.990 46.617 1.00 76.00 93 LEU A CA 1
ATOM 731 C C . LEU A 1 93 ? 12.125 -39.852 45.404 1.00 76.00 93 LEU A C 1
ATOM 733 O O . LEU A 1 93 ? 12.225 -39.324 44.301 1.00 76.00 93 LEU A O 1
ATOM 737 N N . LEU A 1 94 ? 12.235 -41.173 45.591 1.00 82.06 94 LEU A N 1
ATOM 738 C CA . LEU A 1 94 ? 12.422 -42.111 44.483 1.00 82.06 94 LEU A CA 1
ATOM 739 C C . LEU A 1 94 ? 11.248 -42.063 43.501 1.00 82.06 94 LEU A C 1
ATOM 741 O O . LEU A 1 94 ? 11.485 -42.017 42.302 1.00 82.06 94 LEU A O 1
ATOM 745 N N . LEU A 1 95 ? 10.003 -42.011 43.987 1.00 83.31 95 LEU A N 1
ATOM 746 C CA . LEU A 1 95 ? 8.819 -41.872 43.132 1.00 83.31 95 LEU A CA 1
ATOM 747 C C . LEU A 1 95 ? 8.791 -40.527 42.390 1.00 83.31 95 LEU A C 1
ATOM 749 O O . LEU A 1 95 ? 8.472 -40.501 41.205 1.00 83.31 95 LEU A O 1
ATOM 753 N N . LEU A 1 96 ? 9.158 -39.420 43.043 1.00 79.88 96 LEU A N 1
ATOM 754 C CA . LEU A 1 96 ? 9.245 -38.106 42.396 1.00 79.88 96 LEU A CA 1
ATOM 755 C C . LEU A 1 96 ? 10.360 -38.055 41.351 1.00 79.88 96 LEU A C 1
ATOM 757 O O . LEU A 1 96 ? 10.150 -37.508 40.273 1.00 79.88 96 LEU A O 1
ATOM 761 N N . LEU A 1 97 ? 11.514 -38.661 41.627 1.00 81.50 97 LEU A N 1
ATOM 762 C CA . LEU A 1 97 ? 12.598 -38.792 40.656 1.00 81.50 97 LEU A CA 1
ATOM 763 C C . LEU A 1 97 ? 12.187 -39.703 39.491 1.00 81.50 97 LEU A C 1
ATOM 765 O O . LEU A 1 97 ? 12.434 -39.360 38.337 1.00 81.50 97 LEU A O 1
ATOM 769 N N . LEU A 1 98 ? 11.497 -40.811 39.779 1.00 85.06 98 LEU A N 1
ATOM 770 C CA . LEU A 1 98 ? 10.927 -41.714 38.778 1.00 85.06 98 LEU A CA 1
ATOM 771 C C . LEU A 1 98 ? 9.842 -41.036 37.936 1.00 85.06 98 LEU A C 1
ATOM 773 O O . LEU A 1 98 ? 9.649 -41.460 36.810 1.00 85.06 98 LEU A O 1
ATOM 777 N N . LEU A 1 99 ? 9.144 -40.011 38.438 1.00 82.94 99 LEU A N 1
ATOM 778 C CA . LEU A 1 99 ? 8.184 -39.201 37.671 1.00 82.94 99 LEU A CA 1
ATOM 779 C C . LEU A 1 99 ? 8.871 -38.059 36.900 1.00 82.94 99 LEU A C 1
ATOM 781 O O . LEU A 1 99 ? 8.483 -37.729 35.783 1.00 82.94 99 LEU A O 1
ATOM 785 N N . LEU A 1 100 ? 9.916 -37.462 37.465 1.00 83.12 100 LEU A N 1
ATOM 786 C CA . LEU A 1 100 ? 10.719 -36.438 36.802 1.00 83.12 100 LEU A CA 1
ATOM 787 C C . LEU A 1 100 ? 11.467 -36.991 35.599 1.00 83.12 100 LEU A C 1
ATOM 789 O O . LEU A 1 100 ? 11.476 -36.364 34.544 1.00 83.12 100 LEU A O 1
ATOM 793 N N . LEU A 1 101 ? 12.062 -38.172 35.744 1.00 83.81 101 LEU A N 1
ATOM 794 C CA . LEU A 1 101 ? 12.790 -38.839 34.676 1.00 83.81 101 LEU A CA 1
ATOM 795 C C . LEU A 1 101 ? 11.959 -38.974 33.379 1.00 83.81 101 LEU A C 1
ATOM 797 O O . LEU A 1 101 ? 12.444 -38.510 32.353 1.00 83.81 101 LEU A O 1
ATOM 801 N N . PRO A 1 102 ? 10.721 -39.512 33.365 1.00 86.69 102 PRO A N 1
ATOM 802 C CA . PRO A 1 102 ? 9.900 -39.609 32.165 1.00 86.69 102 PRO A CA 1
ATOM 803 C C . PRO A 1 102 ? 9.468 -38.240 31.643 1.00 86.69 102 PRO A C 1
ATOM 805 O O . PRO A 1 102 ? 9.421 -38.064 30.432 1.00 86.69 102 PRO A O 1
ATOM 808 N N . LEU A 1 103 ? 9.212 -37.248 32.504 1.00 84.88 103 LEU A N 1
ATOM 809 C CA . LEU A 1 103 ? 8.915 -35.886 32.043 1.00 84.88 103 LEU A CA 1
ATOM 810 C C . LEU A 1 103 ? 10.118 -35.268 31.318 1.00 84.88 103 LEU A C 1
ATOM 812 O O . LEU A 1 103 ? 9.962 -34.732 30.222 1.00 84.88 103 LEU A O 1
ATOM 816 N N . LEU A 1 104 ? 11.326 -35.406 31.870 1.00 83.69 104 LEU A N 1
ATOM 817 C CA . LEU A 1 104 ? 12.565 -34.989 31.210 1.00 83.69 104 LEU A CA 1
ATOM 818 C C . LEU A 1 104 ? 12.777 -35.759 29.898 1.00 83.69 104 LEU A C 1
ATOM 820 O O . LEU A 1 104 ? 13.077 -35.144 28.876 1.00 83.69 104 LEU A O 1
ATOM 824 N N . LEU A 1 105 ? 12.553 -37.078 29.906 1.00 88.00 105 LEU A N 1
ATOM 825 C CA . LEU A 1 105 ? 12.625 -37.939 28.722 1.00 88.00 105 LEU A CA 1
ATOM 826 C C . LEU A 1 105 ? 11.556 -37.628 27.668 1.00 88.00 105 LEU A C 1
ATOM 828 O O . LEU A 1 105 ? 11.731 -38.079 26.547 1.00 88.00 105 LEU A O 1
ATOM 832 N N . LEU A 1 106 ? 10.481 -36.895 27.980 1.00 87.75 106 LEU A N 1
ATOM 833 C CA . LEU A 1 106 ? 9.472 -36.425 27.015 1.00 87.75 106 LEU A CA 1
ATOM 834 C C . LEU A 1 106 ? 9.747 -34.997 26.527 1.00 87.75 106 LEU A C 1
ATOM 836 O O . LEU A 1 106 ? 9.555 -34.697 25.352 1.00 87.75 106 LEU A O 1
ATOM 840 N N . VAL A 1 107 ? 10.237 -34.110 27.393 1.00 85.00 107 VAL A N 1
ATOM 841 C CA . VAL A 1 107 ? 10.614 -32.745 26.990 1.00 85.00 107 VAL A CA 1
ATOM 842 C C . VAL A 1 107 ? 11.861 -32.765 26.104 1.00 85.00 107 VAL A C 1
ATOM 844 O O . VAL A 1 107 ? 11.916 -32.057 25.099 1.00 85.00 107 VAL A O 1
ATOM 847 N N . LEU A 1 108 ? 12.840 -33.617 26.416 1.00 83.00 108 LEU A N 1
ATOM 848 C CA . LEU A 1 108 ? 14.055 -33.771 25.617 1.00 83.00 108 LEU A CA 1
ATOM 849 C C . LEU A 1 108 ? 13.789 -34.155 24.142 1.00 83.00 108 LEU A C 1
ATOM 851 O O . LEU A 1 108 ? 14.326 -33.478 23.267 1.00 83.00 108 LEU A O 1
ATOM 855 N N . PRO A 1 109 ? 12.971 -35.172 23.799 1.00 88.00 109 PRO A N 1
ATOM 856 C CA . PRO A 1 109 ? 12.672 -35.504 22.410 1.00 88.00 109 PRO A CA 1
ATOM 857 C C . PRO A 1 109 ? 11.873 -34.407 21.707 1.00 88.00 109 PRO A C 1
ATOM 859 O O . PRO A 1 109 ? 12.067 -34.225 20.511 1.00 88.00 109 PRO A O 1
ATOM 862 N N . LEU A 1 110 ? 11.037 -33.634 22.412 1.00 86.12 110 LEU A N 1
ATOM 863 C CA . LEU A 1 110 ? 10.377 -32.463 21.822 1.00 86.12 110 LEU A CA 1
ATOM 864 C C . LEU A 1 110 ? 11.388 -31.370 21.456 1.00 86.12 110 LEU A C 1
ATOM 866 O O . LEU A 1 110 ? 11.298 -30.802 20.369 1.00 86.12 110 LEU A O 1
ATOM 870 N N . LEU A 1 111 ? 12.376 -31.112 22.318 1.00 86.19 111 LEU A N 1
ATOM 871 C CA . LEU A 1 111 ? 13.486 -30.206 22.011 1.00 86.19 111 LEU A CA 1
ATOM 872 C C . LEU A 1 111 ? 14.290 -30.695 20.805 1.00 86.19 111 LEU A C 1
ATOM 874 O O . LEU A 1 111 ? 14.576 -29.906 19.909 1.00 86.19 111 LEU A O 1
ATOM 878 N N . LEU A 1 112 ? 14.618 -31.990 20.752 1.00 88.12 112 LEU A N 1
ATOM 879 C CA . LEU A 1 112 ? 15.311 -32.589 19.609 1.00 88.12 112 LEU A CA 1
ATOM 880 C C . LEU A 1 112 ? 14.480 -32.481 18.324 1.00 88.12 112 LEU A C 1
ATOM 882 O O . LEU A 1 112 ? 15.020 -32.114 17.287 1.00 88.12 112 LEU A O 1
ATOM 886 N N . LEU A 1 113 ? 13.170 -32.736 18.385 1.00 88.62 113 LEU A N 1
ATOM 887 C CA . LEU A 1 113 ? 12.266 -32.579 17.246 1.00 88.62 113 LEU A CA 1
ATOM 888 C C . LEU A 1 113 ? 12.234 -31.123 16.765 1.00 88.62 113 LEU A C 1
ATOM 890 O O . LEU A 1 113 ? 12.371 -30.881 15.570 1.00 88.62 113 LEU A O 1
ATOM 894 N N . LEU A 1 114 ? 12.104 -30.152 17.675 1.00 85.75 114 LEU A N 1
ATOM 895 C CA . LEU A 1 114 ? 12.144 -28.722 17.350 1.00 85.75 114 LEU A CA 1
ATOM 896 C C . LEU A 1 114 ? 13.475 -28.353 16.676 1.00 85.75 114 LEU A C 1
ATOM 898 O O . LEU A 1 114 ? 13.490 -27.704 15.629 1.00 85.75 114 LEU A O 1
ATOM 902 N N . LEU A 1 115 ? 14.583 -28.827 17.251 1.00 86.00 115 LEU A N 1
ATOM 903 C CA . LEU A 1 115 ? 15.933 -28.665 16.724 1.00 86.00 115 LEU A CA 1
ATOM 904 C C . LEU A 1 115 ? 16.176 -29.400 15.410 1.00 86.00 115 LEU A C 1
ATOM 906 O O . LEU A 1 115 ? 17.170 -29.075 14.785 1.00 86.00 115 LEU A O 1
ATOM 910 N N . LEU A 1 116 ? 15.354 -30.370 14.996 1.00 89.88 116 LEU A N 1
ATOM 911 C CA . LEU A 1 116 ? 15.422 -31.031 13.682 1.00 89.88 116 LEU A CA 1
ATOM 912 C C . LEU A 1 116 ? 14.486 -30.372 12.662 1.00 89.88 116 LEU A C 1
ATOM 914 O O . LEU A 1 116 ? 14.844 -30.208 11.500 1.00 89.88 116 LEU A O 1
ATOM 918 N N . LEU A 1 117 ? 13.300 -29.938 13.083 1.00 88.12 117 LEU A N 1
ATOM 919 C CA . LEU A 1 117 ? 12.370 -29.208 12.224 1.00 88.12 117 LEU A CA 1
ATOM 920 C C . LEU A 1 117 ? 12.944 -27.856 11.806 1.00 88.12 117 LEU A C 1
ATOM 922 O O . LEU A 1 117 ? 12.837 -27.473 10.644 1.00 88.12 117 LEU A O 1
ATOM 926 N N . LEU A 1 118 ? 13.605 -27.149 12.719 1.00 82.81 118 LEU A N 1
ATOM 927 C CA . LEU A 1 118 ? 14.248 -25.888 12.386 1.00 82.81 118 LEU A CA 1
ATOM 928 C C . LEU A 1 118 ? 15.349 -26.005 11.310 1.00 82.81 118 LEU A C 1
ATOM 930 O O . LEU A 1 118 ? 15.280 -25.245 10.348 1.00 82.81 118 LEU A O 1
ATOM 934 N N . PRO A 1 119 ? 16.366 -26.882 11.403 1.00 87.75 119 PRO A N 1
ATOM 935 C CA . PRO A 1 119 ? 17.387 -27.004 10.374 1.00 87.75 119 PRO A CA 1
ATOM 936 C C . PRO A 1 119 ? 16.779 -27.438 9.046 1.00 87.75 119 PRO A C 1
ATOM 938 O O . PRO A 1 119 ? 17.247 -26.972 8.015 1.00 87.75 119 PRO A O 1
ATOM 941 N N . LEU A 1 120 ? 15.706 -28.239 9.047 1.00 91.50 120 LEU A N 1
ATOM 942 C CA . LEU A 1 120 ? 14.951 -28.526 7.826 1.00 91.50 120 LEU A CA 1
ATOM 943 C C . LEU A 1 120 ? 14.303 -27.260 7.243 1.00 91.50 120 LEU A C 1
ATOM 945 O O . LEU A 1 120 ? 14.416 -27.028 6.042 1.00 91.50 120 LEU A O 1
ATOM 949 N N . LEU A 1 121 ? 13.681 -26.409 8.067 1.00 85.75 121 LEU A N 1
ATOM 950 C CA . LEU A 1 121 ? 13.124 -25.123 7.624 1.00 85.75 121 LEU A CA 1
ATOM 951 C C . LEU A 1 121 ? 14.211 -24.179 7.094 1.00 85.75 121 LEU A C 1
ATOM 953 O O . LEU A 1 121 ? 14.036 -23.587 6.032 1.00 85.75 121 LEU A O 1
ATOM 957 N N . LEU A 1 122 ? 15.342 -24.065 7.793 1.00 85.38 122 LEU A N 1
ATOM 958 C CA . LEU A 1 122 ? 16.501 -23.281 7.357 1.00 85.38 122 LEU A CA 1
ATOM 959 C C . LEU A 1 122 ? 17.033 -23.786 6.013 1.00 85.38 122 LEU A C 1
ATOM 961 O O . LEU A 1 122 ? 17.248 -22.988 5.104 1.00 85.38 122 LEU A O 1
ATOM 965 N N . LEU A 1 123 ? 17.201 -25.103 5.865 1.00 87.88 123 LEU A N 1
ATOM 966 C CA . LEU A 1 123 ? 17.634 -25.729 4.618 1.00 87.88 123 LEU A CA 1
ATOM 967 C C . LEU A 1 123 ? 16.648 -25.435 3.482 1.00 87.88 123 LEU A C 1
ATOM 969 O O . LEU A 1 123 ? 17.076 -25.059 2.396 1.00 87.88 123 LEU A O 1
ATOM 973 N N . LEU A 1 124 ? 15.342 -25.571 3.726 1.00 88.19 124 LEU A N 1
ATOM 974 C CA . LEU A 1 124 ? 14.304 -25.267 2.739 1.00 88.19 124 LEU A CA 1
ATOM 975 C C . LEU A 1 124 ? 14.326 -23.795 2.323 1.00 88.19 124 LEU A C 1
ATOM 977 O O . LEU A 1 124 ? 14.246 -23.508 1.132 1.00 88.19 124 LEU A O 1
ATOM 981 N N . LEU A 1 125 ? 14.473 -22.870 3.274 1.00 85.19 125 LEU A N 1
ATOM 982 C CA . LEU A 1 125 ? 14.603 -21.440 2.987 1.00 85.19 125 LEU A CA 1
ATOM 983 C C . LEU A 1 125 ? 15.858 -21.146 2.160 1.00 85.19 125 LEU A C 1
ATOM 985 O O . LEU A 1 125 ? 15.781 -20.398 1.189 1.00 85.19 125 LEU A O 1
ATOM 989 N N . LEU A 1 126 ? 16.995 -21.761 2.500 1.00 84.56 126 LEU A N 1
ATOM 990 C CA . LEU A 1 126 ? 18.238 -21.642 1.734 1.00 84.56 126 LEU A CA 1
ATOM 991 C C . LEU A 1 126 ? 18.109 -22.239 0.328 1.00 84.56 126 LEU A C 1
ATOM 993 O O . LEU A 1 126 ? 18.613 -21.656 -0.628 1.00 84.56 126 LEU A O 1
ATOM 997 N N . LEU A 1 127 ? 17.426 -23.375 0.180 1.00 89.31 127 LEU A N 1
ATOM 998 C CA . LEU A 1 127 ? 17.186 -24.006 -1.116 1.00 89.31 127 LEU A CA 1
ATOM 999 C C . LEU A 1 127 ? 16.261 -23.149 -1.980 1.00 89.31 127 LEU A C 1
ATOM 1001 O O . LEU A 1 127 ? 16.567 -22.912 -3.146 1.00 89.31 127 LEU A O 1
ATOM 1005 N N . LEU A 1 128 ? 15.158 -22.662 -1.408 1.00 85.31 128 LEU A N 1
ATOM 1006 C CA . LEU A 1 128 ? 14.241 -21.742 -2.076 1.00 85.31 128 LEU A CA 1
ATOM 1007 C C . LEU A 1 128 ? 14.981 -20.479 -2.505 1.00 85.31 128 LEU A C 1
ATOM 1009 O O . LEU A 1 128 ? 14.810 -20.019 -3.629 1.00 85.31 128 LEU A O 1
ATOM 1013 N N . LEU A 1 129 ? 15.843 -19.957 -1.632 1.00 82.19 129 LEU A N 1
ATOM 1014 C CA . LEU A 1 129 ? 16.697 -18.832 -1.951 1.00 82.19 129 LEU A CA 1
ATOM 1015 C C . LEU A 1 129 ? 17.607 -19.139 -3.136 1.00 82.19 129 LEU A C 1
ATOM 1017 O O . LEU A 1 129 ? 17.617 -18.395 -4.112 1.00 82.19 129 LEU A O 1
ATOM 1021 N N . LEU A 1 130 ? 18.365 -20.227 -3.071 1.00 85.94 130 LEU A N 1
ATOM 1022 C CA . LEU A 1 130 ? 19.260 -20.618 -4.151 1.00 85.94 130 LEU A CA 1
ATOM 1023 C C . LEU A 1 130 ? 18.489 -20.755 -5.470 1.00 85.94 130 LEU A C 1
ATOM 1025 O O . LEU A 1 130 ? 18.936 -20.248 -6.497 1.00 85.94 130 LEU A O 1
ATOM 1029 N N . LEU A 1 131 ? 17.300 -21.359 -5.416 1.00 88.81 131 LEU A N 1
ATOM 1030 C CA . LEU A 1 131 ? 16.384 -21.491 -6.542 1.00 88.81 131 LEU A CA 1
ATOM 1031 C C . LEU A 1 131 ? 15.798 -20.158 -7.014 1.00 88.81 131 LEU A C 1
ATOM 1033 O O . LEU A 1 131 ? 15.302 -20.132 -8.123 1.00 88.81 131 LEU A O 1
ATOM 1037 N N . LEU A 1 132 ? 15.823 -19.075 -6.237 1.00 84.88 132 LEU A N 1
ATOM 1038 C CA . LEU A 1 132 ? 15.361 -17.738 -6.644 1.00 84.88 132 LEU A CA 1
ATOM 1039 C C . LEU A 1 132 ? 16.532 -16.867 -7.137 1.00 84.88 132 LEU A C 1
ATOM 1041 O O . LEU A 1 132 ? 16.394 -16.113 -8.096 1.00 84.88 132 LEU A O 1
ATOM 1045 N N . LEU A 1 133 ? 17.726 -17.032 -6.566 1.00 86.44 133 LEU A N 1
ATOM 1046 C CA . LEU A 1 133 ? 18.953 -16.400 -7.062 1.00 86.44 133 LEU A CA 1
ATOM 1047 C C . LEU A 1 133 ? 19.365 -16.978 -8.417 1.00 86.44 133 LEU A C 1
ATOM 1049 O O . LEU A 1 133 ? 19.676 -16.222 -9.333 1.00 86.44 133 LEU A O 1
ATOM 1053 N N . LEU A 1 134 ? 19.332 -18.304 -8.573 1.00 88.81 134 LEU A N 1
ATOM 1054 C CA . LEU A 1 134 ? 19.657 -18.980 -9.828 1.00 88.81 134 LEU A CA 1
ATOM 1055 C C . LEU A 1 134 ? 18.856 -18.450 -11.040 1.00 88.81 134 LE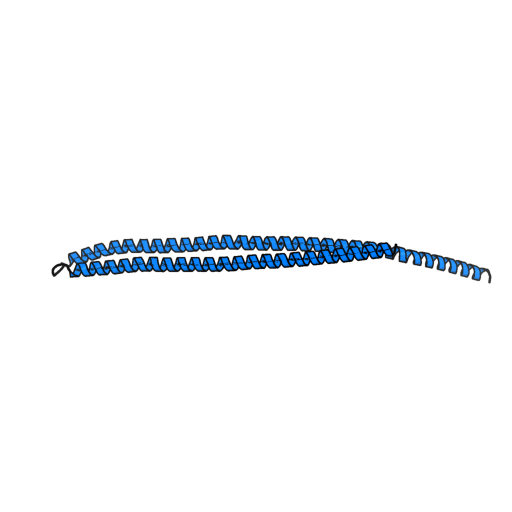U A C 1
ATOM 1057 O O . LEU A 1 134 ? 19.487 -18.119 -12.037 1.00 88.81 134 LEU A O 1
ATOM 1061 N N . PRO A 1 135 ? 17.516 -18.313 -11.014 1.00 89.75 135 PRO A N 1
ATOM 1062 C CA . PRO A 1 135 ? 16.734 -17.800 -12.129 1.00 89.75 135 PRO A CA 1
ATOM 1063 C C . PRO A 1 135 ? 16.989 -16.317 -12.374 1.00 89.75 135 PRO A C 1
ATOM 1065 O O . PRO A 1 135 ? 17.009 -15.921 -13.533 1.00 89.75 135 PRO A O 1
ATOM 1068 N N . LEU A 1 136 ? 17.244 -15.505 -11.340 1.00 86.44 136 LEU A N 1
ATOM 1069 C CA . LEU A 1 136 ? 17.670 -14.113 -11.533 1.00 86.44 136 LEU A CA 1
ATOM 1070 C C . LEU A 1 136 ? 19.019 -14.044 -12.264 1.00 86.44 136 LEU A C 1
ATOM 1072 O O . LEU A 1 136 ? 19.177 -13.254 -13.193 1.00 86.44 136 LEU A O 1
ATOM 1076 N N . LEU A 1 137 ? 19.969 -14.908 -11.897 1.00 85.12 137 LEU A N 1
ATOM 1077 C CA . LEU A 1 137 ? 21.265 -15.024 -12.570 1.00 85.12 137 LEU A CA 1
ATOM 1078 C C . LEU A 1 137 ? 21.130 -15.558 -14.004 1.00 85.12 137 LEU A C 1
ATOM 1080 O O . LEU A 1 137 ? 21.774 -15.036 -14.910 1.00 85.12 137 LEU A O 1
ATOM 1084 N N . LEU A 1 138 ? 20.285 -16.566 -14.235 1.00 89.06 138 LEU A N 1
ATOM 1085 C CA . LEU A 1 138 ? 20.002 -17.093 -15.574 1.00 89.06 138 LEU A CA 1
ATOM 1086 C C . LEU A 1 138 ? 19.346 -16.034 -16.461 1.00 89.06 138 LEU A C 1
ATOM 1088 O O . LEU A 1 138 ? 19.733 -15.887 -17.617 1.00 89.06 138 LEU A O 1
ATOM 1092 N N . LEU A 1 139 ? 18.394 -15.272 -15.920 1.00 85.56 139 LEU A N 1
ATOM 1093 C CA . LEU A 1 139 ? 17.772 -14.148 -16.612 1.00 85.56 139 LEU A CA 1
ATOM 1094 C C . LEU A 1 139 ? 18.815 -13.088 -16.972 1.00 85.56 139 LEU A C 1
ATOM 1096 O O . LEU A 1 139 ? 18.828 -12.606 -18.104 1.00 85.56 139 LEU A O 1
ATOM 1100 N N . LEU A 1 140 ? 19.729 -12.778 -16.049 1.00 84.00 140 LEU A N 1
ATOM 1101 C CA . LEU A 1 140 ? 20.829 -11.861 -16.320 1.00 84.00 140 LEU A CA 1
ATOM 1102 C C . LEU A 1 140 ? 21.727 -12.361 -17.455 1.00 84.00 140 LEU A C 1
ATOM 1104 O O . LEU A 1 140 ? 22.039 -11.608 -18.377 1.00 84.00 140 LEU A O 1
ATOM 1108 N N . LEU A 1 141 ? 22.121 -13.633 -17.399 1.00 87.25 141 LEU A N 1
ATOM 1109 C CA . LEU A 1 141 ? 22.959 -14.257 -18.416 1.00 87.25 141 LEU A CA 1
ATOM 1110 C C . LEU A 1 141 ? 22.265 -14.260 -19.784 1.00 87.25 141 LEU A C 1
ATOM 1112 O O . LEU A 1 141 ? 22.891 -13.922 -20.784 1.00 87.25 141 LEU A O 1
ATOM 1116 N N . LEU A 1 142 ? 20.976 -14.601 -19.830 1.00 88.75 142 LEU A N 1
ATOM 1117 C CA . LEU A 1 142 ? 20.178 -14.601 -21.055 1.00 88.75 142 LEU A CA 1
ATOM 1118 C C . LEU A 1 142 ? 20.084 -13.196 -21.661 1.00 88.75 142 LEU A C 1
ATOM 1120 O O . LEU A 1 142 ? 20.305 -13.037 -22.859 1.00 88.75 142 LEU A O 1
ATOM 1124 N N . LEU A 1 143 ? 19.791 -12.180 -20.845 1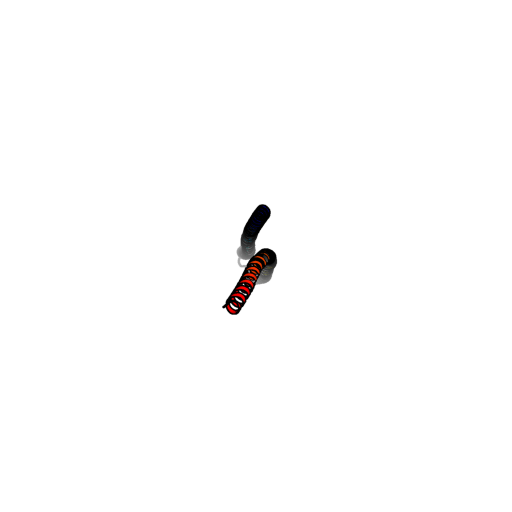.00 84.19 143 LEU A N 1
ATOM 1125 C CA . LEU A 1 143 ? 19.755 -10.785 -21.289 1.00 84.19 143 LEU A CA 1
ATOM 1126 C C . LEU A 1 143 ? 21.109 -10.343 -21.850 1.00 84.19 143 LEU A C 1
ATOM 1128 O O . LEU A 1 143 ? 21.158 -9.711 -22.906 1.00 84.19 143 LEU A O 1
ATOM 1132 N N . LEU A 1 144 ? 22.202 -10.711 -21.180 1.00 84.00 144 LEU A N 1
ATOM 1133 C CA . LEU A 1 144 ? 23.554 -10.413 -21.640 1.00 84.00 144 LEU A CA 1
ATOM 1134 C C . LEU A 1 144 ? 23.865 -11.104 -22.976 1.00 84.00 144 LEU A C 1
ATOM 1136 O O . LEU A 1 144 ? 24.388 -10.462 -23.885 1.00 84.00 144 LEU A O 1
ATOM 1140 N N . LEU A 1 145 ? 23.523 -12.388 -23.115 1.00 89.69 145 LEU A N 1
ATOM 1141 C CA . LEU A 1 145 ? 23.702 -13.145 -24.358 1.00 89.69 145 LEU A CA 1
ATOM 1142 C C . LEU A 1 145 ? 22.882 -12.552 -25.505 1.00 89.69 145 LEU A C 1
ATOM 1144 O O . LEU A 1 145 ? 23.406 -12.381 -26.605 1.00 89.69 145 LEU A O 1
ATOM 1148 N N . LEU A 1 146 ? 21.617 -12.213 -25.252 1.00 85.69 146 LEU A N 1
ATOM 1149 C CA . LEU A 1 146 ? 20.747 -11.578 -26.237 1.00 85.69 146 LEU A CA 1
ATOM 1150 C C . LEU A 1 146 ? 21.324 -10.237 -26.692 1.00 85.69 146 LEU A C 1
ATOM 1152 O O . LEU A 1 146 ? 21.380 -9.967 -27.889 1.00 85.69 146 LEU A O 1
ATOM 1156 N N . LEU A 1 147 ? 21.791 -9.414 -25.754 1.00 81.69 147 LEU A N 1
ATOM 1157 C CA . LEU A 1 147 ? 22.449 -8.159 -26.087 1.00 81.69 147 LEU A CA 1
ATOM 1158 C C . LEU A 1 147 ? 23.710 -8.393 -26.919 1.00 81.69 147 LEU A C 1
ATOM 1160 O O . LEU A 1 147 ? 23.904 -7.710 -27.920 1.00 81.69 147 LEU A O 1
ATOM 1164 N N . LEU A 1 148 ? 24.560 -9.340 -26.523 1.00 85.00 148 LEU A N 1
ATOM 1165 C CA . LEU A 1 148 ? 25.779 -9.657 -27.259 1.00 85.00 148 LEU A CA 1
ATOM 1166 C C . LEU A 1 148 ? 25.455 -10.084 -28.696 1.00 85.00 148 LEU A C 1
ATOM 1168 O O . LEU A 1 148 ? 26.111 -9.631 -29.631 1.00 85.00 148 LEU A O 1
ATOM 1172 N N . LEU A 1 149 ? 24.416 -10.903 -28.878 1.00 89.81 149 LEU A N 1
ATOM 1173 C CA . LEU A 1 149 ? 23.923 -11.305 -30.193 1.00 89.81 149 LEU A CA 1
ATOM 1174 C C . LEU A 1 149 ? 23.444 -10.095 -31.006 1.00 89.81 149 LEU A C 1
ATOM 1176 O O . LEU A 1 149 ? 23.822 -9.953 -32.167 1.00 89.81 149 LEU A O 1
ATOM 1180 N N . LEU A 1 150 ? 22.639 -9.215 -30.403 1.00 83.81 150 LEU A N 1
ATOM 1181 C CA . LEU A 1 150 ? 22.159 -7.989 -31.046 1.00 83.81 150 LEU A CA 1
ATOM 1182 C C . LEU A 1 150 ? 23.321 -7.076 -31.450 1.00 83.81 150 LEU A C 1
ATOM 1184 O O . LEU A 1 150 ? 23.342 -6.573 -32.570 1.00 83.81 150 LEU A O 1
ATOM 1188 N N . LEU A 1 151 ? 24.306 -6.905 -30.568 1.00 82.88 151 LEU A N 1
ATOM 1189 C CA . LEU A 1 151 ? 25.521 -6.142 -30.827 1.00 82.88 151 LEU A CA 1
ATOM 1190 C C . LEU A 1 151 ? 26.314 -6.741 -31.992 1.00 82.88 151 LEU A C 1
ATOM 1192 O O . LEU A 1 151 ? 26.736 -6.008 -32.884 1.00 82.88 151 LEU A O 1
ATOM 1196 N N . LEU A 1 152 ? 26.498 -8.063 -32.004 1.00 87.25 152 LEU A N 1
ATOM 1197 C CA . LEU A 1 152 ? 27.201 -8.768 -33.073 1.00 87.25 152 LEU A CA 1
ATOM 1198 C C . LEU A 1 152 ? 26.477 -8.604 -34.414 1.00 87.25 152 LEU A C 1
ATOM 1200 O O . LEU A 1 152 ? 27.119 -8.316 -35.422 1.00 87.25 152 LEU A O 1
ATOM 1204 N N . LEU A 1 153 ? 25.151 -8.747 -34.427 1.00 87.06 153 LEU A N 1
ATOM 1205 C CA . LEU A 1 153 ? 24.331 -8.545 -35.621 1.00 87.06 153 LEU A CA 1
ATOM 1206 C C . LEU A 1 153 ? 24.424 -7.100 -36.124 1.00 87.06 153 LEU A C 1
ATOM 1208 O O . LEU A 1 153 ? 24.585 -6.880 -37.323 1.00 87.06 153 LEU A O 1
ATOM 1212 N N . LEU A 1 154 ? 24.375 -6.123 -35.217 1.00 82.69 154 LEU A N 1
ATOM 1213 C CA . LEU A 1 154 ? 24.540 -4.708 -35.541 1.00 82.69 154 LEU A CA 1
ATOM 1214 C C . LEU A 1 154 ? 25.925 -4.425 -36.133 1.00 82.69 154 LEU A C 1
ATOM 1216 O O . LEU A 1 154 ? 26.038 -3.709 -37.126 1.00 82.69 154 LEU A O 1
ATOM 1220 N N . LEU A 1 155 ? 26.974 -5.014 -35.553 1.00 83.81 155 LEU A N 1
ATOM 1221 C CA . LEU A 1 155 ? 28.341 -4.906 -36.051 1.00 83.81 155 LEU A CA 1
ATOM 1222 C C . LEU A 1 155 ? 28.474 -5.534 -37.441 1.00 83.81 155 LEU A C 1
ATOM 1224 O O . LEU A 1 155 ? 29.066 -4.925 -38.326 1.00 83.81 155 LEU A O 1
ATOM 1228 N N . LEU A 1 156 ? 27.904 -6.721 -37.656 1.00 89.00 156 LEU A N 1
ATOM 1229 C CA . LEU A 1 156 ? 27.897 -7.383 -38.959 1.00 89.00 156 LEU A CA 1
ATOM 1230 C C . LEU A 1 156 ? 27.169 -6.532 -40.006 1.00 89.00 156 LEU A C 1
ATOM 1232 O O . LEU A 1 156 ? 27.693 -6.339 -41.099 1.00 89.00 156 LEU A O 1
ATOM 1236 N N . LEU A 1 157 ? 26.008 -5.970 -39.663 1.00 83.94 157 LEU A N 1
ATOM 1237 C CA . LEU A 1 157 ? 25.282 -5.036 -40.525 1.00 83.94 157 LEU A CA 1
ATOM 1238 C C . LEU A 1 157 ? 26.145 -3.812 -40.868 1.00 83.94 157 LEU A C 1
ATOM 1240 O O . LEU A 1 157 ? 26.218 -3.419 -42.031 1.00 83.94 157 LEU A O 1
ATOM 1244 N N . LEU A 1 158 ? 26.822 -3.234 -39.874 1.00 82.44 158 LEU A N 1
ATOM 1245 C CA . LEU A 1 158 ? 27.725 -2.101 -40.064 1.00 82.44 158 LEU A CA 1
ATOM 1246 C C . LEU A 1 158 ? 28.899 -2.459 -40.987 1.00 82.44 158 LEU A C 1
ATOM 1248 O O . LEU A 1 158 ? 29.211 -1.691 -41.895 1.00 82.44 158 LEU A O 1
ATOM 1252 N N . LEU A 1 159 ? 29.522 -3.626 -40.795 1.00 86.50 159 LEU A N 1
ATOM 1253 C CA . LEU A 1 159 ? 30.594 -4.126 -41.657 1.00 86.50 159 LEU A CA 1
ATOM 1254 C C . LEU A 1 159 ? 30.102 -4.365 -43.087 1.00 86.50 159 LEU A C 1
ATOM 1256 O O . LEU A 1 159 ? 30.785 -3.968 -44.024 1.00 86.50 159 LEU A O 1
ATOM 1260 N N . LEU A 1 160 ? 28.918 -4.956 -43.271 1.00 84.44 160 LEU A N 1
ATOM 1261 C CA . LEU A 1 160 ? 28.306 -5.144 -44.590 1.00 84.44 160 LEU A CA 1
ATOM 1262 C C . LEU A 1 160 ? 28.026 -3.804 -45.276 1.00 84.44 160 LEU A C 1
ATOM 1264 O O . LEU A 1 160 ? 28.319 -3.653 -46.461 1.00 84.44 160 LEU A O 1
ATOM 1268 N N . LEU A 1 161 ? 27.499 -2.823 -44.539 1.00 82.44 161 LEU A N 1
ATOM 1269 C CA . LEU A 1 161 ? 27.255 -1.474 -45.047 1.00 82.44 161 LEU A CA 1
ATOM 1270 C C . LEU A 1 161 ? 28.566 -0.800 -45.471 1.00 82.44 161 LEU A C 1
ATOM 1272 O O . LEU A 1 161 ? 28.650 -0.248 -46.569 1.00 82.44 161 LEU A O 1
ATOM 1276 N N . LEU A 1 162 ? 29.600 -0.886 -44.630 1.00 83.44 162 LEU A N 1
ATOM 1277 C CA . LEU A 1 162 ? 30.933 -0.372 -44.935 1.00 83.44 162 LEU A CA 1
ATOM 1278 C C . LEU A 1 162 ? 31.539 -1.084 -46.153 1.00 83.44 162 LEU A C 1
ATOM 1280 O O . LEU A 1 162 ? 32.102 -0.432 -47.028 1.00 83.44 162 LEU A O 1
ATOM 1284 N N . GLN A 1 163 ? 31.385 -2.404 -46.246 1.00 86.88 163 GLN A N 1
ATOM 1285 C CA . GLN A 1 163 ? 31.874 -3.208 -47.363 1.00 86.88 163 GLN A CA 1
ATOM 1286 C C . GLN A 1 163 ? 31.173 -2.845 -48.674 1.00 86.88 163 GLN A C 1
ATOM 1288 O O . GLN A 1 163 ? 31.836 -2.731 -49.705 1.00 86.88 163 GLN A O 1
ATOM 1293 N N . LEU A 1 164 ? 29.854 -2.633 -48.648 1.00 84.88 164 LEU A N 1
ATOM 1294 C CA . LEU A 1 164 ? 29.094 -2.136 -49.794 1.00 84.88 164 LEU A CA 1
ATOM 1295 C C . LEU A 1 164 ? 29.592 -0.757 -50.224 1.00 84.88 164 LEU A C 1
ATOM 1297 O O . LEU A 1 164 ? 29.816 -0.537 -51.412 1.00 84.88 164 LEU A O 1
ATOM 1301 N N . LEU A 1 165 ? 29.827 0.149 -49.272 1.00 81.19 165 LEU A N 1
ATOM 1302 C CA . LEU A 1 165 ? 30.389 1.468 -49.555 1.00 81.19 165 LEU A CA 1
ATOM 1303 C C . LEU A 1 165 ? 31.779 1.360 -50.205 1.00 81.19 165 LEU A C 1
ATOM 1305 O O . LEU A 1 165 ? 32.025 2.008 -51.219 1.00 81.19 165 LEU A O 1
ATOM 1309 N N . LEU A 1 166 ? 32.667 0.515 -49.672 1.00 84.19 166 LEU A N 1
ATOM 1310 C CA . LEU A 1 166 ? 33.999 0.270 -50.236 1.00 84.19 166 LEU A CA 1
ATOM 1311 C C . LEU A 1 166 ? 33.932 -0.346 -51.637 1.00 84.19 166 LEU A C 1
ATOM 1313 O O . LEU A 1 166 ? 34.683 0.073 -52.515 1.00 84.19 166 LEU A O 1
ATOM 1317 N N . LEU A 1 167 ? 33.029 -1.303 -51.867 1.00 85.69 167 LEU A N 1
ATOM 1318 C CA . LEU A 1 167 ? 32.816 -1.903 -53.184 1.00 85.69 167 LEU A CA 1
ATOM 1319 C C . LEU A 1 167 ? 32.344 -0.852 -54.193 1.00 85.69 167 LEU A C 1
ATOM 1321 O O . LEU A 1 167 ? 32.880 -0.788 -55.297 1.00 85.69 167 LEU A O 1
ATOM 1325 N N . LEU A 1 168 ? 31.381 -0.010 -53.805 1.00 81.75 168 LEU A N 1
ATOM 1326 C CA . LEU A 1 168 ? 30.915 1.106 -54.627 1.00 81.75 168 LEU A CA 1
ATOM 1327 C C . LEU A 1 168 ? 32.063 2.074 -54.941 1.00 81.75 168 LEU A C 1
ATOM 1329 O O . LEU A 1 168 ? 32.226 2.464 -56.093 1.00 81.75 168 LEU A O 1
ATOM 1333 N N . LEU A 1 169 ? 32.900 2.414 -53.957 1.00 81.56 169 LEU A N 1
ATOM 1334 C CA . LEU A 1 169 ? 34.079 3.260 -54.163 1.00 81.56 169 LEU A CA 1
ATOM 1335 C C . LEU A 1 169 ? 35.104 2.608 -55.105 1.00 81.56 169 LEU A C 1
ATOM 1337 O O . LEU A 1 169 ? 35.586 3.272 -56.017 1.00 81.56 169 LEU A O 1
ATOM 1341 N N . LEU A 1 170 ? 35.411 1.317 -54.946 1.00 85.56 170 LEU A N 1
ATOM 1342 C CA . LEU A 1 170 ? 36.342 0.592 -55.819 1.00 85.56 170 LEU A CA 1
ATOM 1343 C C . LEU A 1 170 ? 35.808 0.483 -57.252 1.00 85.56 170 LEU A C 1
ATOM 1345 O O . LEU A 1 170 ? 36.558 0.711 -58.200 1.00 85.56 170 LEU A O 1
ATOM 1349 N N . LEU A 1 171 ? 34.511 0.207 -57.416 1.00 84.38 171 LEU A N 1
ATOM 1350 C CA . LEU A 1 171 ? 33.842 0.209 -58.716 1.00 84.38 171 LEU A CA 1
ATOM 1351 C C . LEU A 1 171 ? 33.814 1.601 -59.351 1.00 84.38 171 LEU A C 1
ATOM 1353 O O . LEU A 1 171 ? 33.718 1.674 -60.564 1.00 84.38 171 LEU A O 1
ATOM 1357 N N . LEU A 1 172 ? 33.896 2.691 -58.583 1.00 80.06 172 LEU A N 1
ATOM 1358 C CA . LEU A 1 172 ? 34.069 4.047 -59.116 1.00 80.06 172 LEU A CA 1
ATOM 1359 C C . LEU A 1 172 ? 35.543 4.362 -59.435 1.00 80.06 172 LEU A C 1
ATOM 1361 O O . LEU A 1 172 ? 35.818 5.056 -60.410 1.00 80.06 172 LEU A O 1
ATOM 1365 N N . LEU A 1 173 ? 36.502 3.833 -58.667 1.00 83.19 173 LEU A N 1
ATOM 1366 C CA . LEU A 1 173 ? 37.941 4.033 -58.893 1.00 83.19 173 LEU A CA 1
ATOM 1367 C C . LEU A 1 173 ? 38.486 3.227 -60.081 1.00 83.19 173 LEU A C 1
ATOM 1369 O O . LEU A 1 173 ? 39.269 3.754 -60.866 1.00 83.19 173 LEU A O 1
ATOM 1373 N N . LEU A 1 174 ? 38.062 1.973 -60.254 1.00 88.44 174 LEU A N 1
ATOM 1374 C CA . LEU A 1 174 ? 38.435 1.136 -61.397 1.00 88.44 174 LEU A CA 1
ATOM 1375 C C . LEU A 1 174 ? 38.143 1.803 -62.760 1.00 88.44 174 LEU A C 1
ATOM 1377 O O . LEU A 1 174 ? 39.059 1.859 -63.575 1.00 88.44 174 LEU A O 1
ATOM 1381 N N . PRO A 1 175 ? 36.945 2.351 -63.048 1.00 82.06 175 PRO A N 1
ATOM 1382 C CA . PRO A 1 175 ? 36.669 3.046 -64.300 1.00 82.06 175 PRO A CA 1
ATOM 1383 C C . PRO A 1 175 ? 37.467 4.346 -64.408 1.00 82.06 175 PRO A C 1
ATOM 1385 O O . PRO A 1 175 ? 37.940 4.663 -65.497 1.00 82.06 175 PRO A O 1
ATOM 1388 N N . LEU A 1 176 ? 37.694 5.050 -63.292 1.00 82.75 176 LEU A N 1
ATOM 1389 C CA . LEU A 1 176 ? 38.601 6.200 -63.236 1.00 82.75 176 LEU A CA 1
ATOM 1390 C C . LEU A 1 176 ? 40.062 5.837 -63.551 1.00 82.75 176 LEU A C 1
ATOM 1392 O O . LEU A 1 176 ? 40.778 6.741 -63.954 1.00 82.75 176 LEU A O 1
ATOM 1396 N N . LEU A 1 177 ? 40.505 4.578 -63.392 1.00 83.19 177 LEU A N 1
ATOM 1397 C CA . LEU A 1 177 ? 41.844 4.072 -63.763 1.00 83.19 177 LEU A CA 1
ATOM 1398 C C . LEU A 1 177 ? 41.890 3.422 -65.157 1.00 83.19 177 LEU A C 1
ATOM 1400 O O . LEU A 1 177 ? 42.870 3.572 -65.885 1.00 83.19 177 LEU A O 1
ATOM 1404 N N . LEU A 1 178 ? 40.831 2.722 -65.565 1.00 87.56 178 LEU A N 1
ATOM 1405 C CA . LEU A 1 178 ? 40.720 2.164 -66.913 1.00 87.56 178 LEU A CA 1
ATOM 1406 C C . LEU A 1 178 ? 40.676 3.276 -67.961 1.00 87.56 178 LEU A C 1
ATOM 1408 O O . LEU A 1 178 ? 41.341 3.166 -68.985 1.00 87.56 178 LEU A O 1
ATOM 1412 N N . LEU A 1 179 ? 39.960 4.368 -67.689 1.00 85.69 179 LEU A N 1
ATOM 1413 C CA . LEU A 1 179 ? 39.923 5.540 -68.560 1.00 85.69 179 LEU A CA 1
ATOM 1414 C C . LEU A 1 179 ? 41.331 6.114 -68.858 1.00 85.69 179 LEU A C 1
ATOM 1416 O O . LEU A 1 179 ? 41.668 6.234 -70.034 1.00 85.69 179 LEU A O 1
ATOM 1420 N N . PRO A 1 180 ? 42.198 6.419 -67.871 1.00 84.69 180 PRO A N 1
ATOM 1421 C CA . PRO A 1 180 ? 43.551 6.901 -68.119 1.00 84.69 180 PRO A CA 1
ATOM 1422 C C . PRO A 1 180 ? 44.472 5.837 -68.708 1.00 84.69 180 PRO A C 1
ATOM 1424 O O . PRO A 1 180 ? 45.314 6.192 -69.525 1.00 84.69 180 PRO A O 1
ATOM 1427 N N . LEU A 1 181 ? 44.320 4.553 -68.368 1.00 90.31 181 LEU A N 1
ATOM 1428 C CA . LEU A 1 181 ? 45.087 3.492 -69.028 1.00 90.31 181 LEU A CA 1
ATOM 1429 C C . LEU A 1 181 ? 44.742 3.397 -70.515 1.00 90.31 181 LEU A C 1
ATOM 1431 O O . LEU A 1 181 ? 45.654 3.332 -71.332 1.00 90.31 181 LEU A O 1
ATOM 1435 N N . LEU A 1 182 ? 43.455 3.453 -70.874 1.00 88.88 182 LEU A N 1
ATOM 1436 C CA . LEU A 1 182 ? 43.007 3.511 -72.268 1.00 88.88 182 LEU A CA 1
ATOM 1437 C C . LEU A 1 182 ? 43.575 4.744 -72.980 1.00 88.88 182 LEU A C 1
ATOM 1439 O O . LEU A 1 182 ? 44.078 4.621 -74.095 1.00 88.88 182 LEU A O 1
ATOM 1443 N N . LEU A 1 183 ? 43.559 5.911 -72.325 1.00 87.00 183 LEU A N 1
ATOM 1444 C CA . LEU A 1 183 ? 44.174 7.134 -72.853 1.00 87.00 183 LEU A CA 1
ATOM 1445 C C . LEU A 1 183 ? 45.690 6.979 -73.052 1.00 87.00 183 LEU A C 1
ATOM 1447 O O . LEU A 1 183 ? 46.209 7.377 -74.090 1.00 87.00 183 LEU A O 1
ATOM 1451 N N . LEU A 1 184 ? 46.404 6.373 -72.102 1.00 89.81 184 LEU A N 1
ATOM 1452 C CA . LEU A 1 184 ? 47.845 6.139 -72.197 1.00 89.81 184 LEU A CA 1
ATOM 1453 C C . LEU A 1 184 ? 48.187 5.140 -73.308 1.00 89.81 184 LEU A C 1
ATOM 1455 O O . LEU A 1 184 ? 49.136 5.363 -74.053 1.00 89.81 184 LEU A O 1
ATOM 1459 N N . LEU A 1 185 ? 47.399 4.073 -73.458 1.00 91.25 185 LEU A N 1
ATOM 1460 C CA . LEU A 1 185 ? 47.549 3.089 -74.533 1.00 91.25 185 LEU A CA 1
ATOM 1461 C C . LEU A 1 185 ? 47.326 3.732 -75.905 1.00 91.25 185 LEU A C 1
ATOM 1463 O O . LEU A 1 185 ? 48.110 3.501 -76.824 1.00 91.25 185 LEU A O 1
ATOM 1467 N N . LEU A 1 186 ? 46.308 4.591 -76.023 1.00 90.25 186 LEU A N 1
ATOM 1468 C CA . LEU A 1 186 ? 46.070 5.406 -77.216 1.00 90.25 186 LEU A CA 1
ATOM 1469 C C . LEU A 1 186 ? 47.251 6.342 -77.510 1.00 90.25 186 LEU A C 1
ATOM 1471 O O . LEU A 1 186 ? 47.679 6.426 -78.659 1.00 90.25 186 LEU A O 1
ATOM 1475 N N . LEU A 1 187 ? 47.815 7.001 -76.492 1.00 89.25 187 LEU A N 1
ATOM 1476 C CA . LEU A 1 187 ? 49.001 7.854 -76.642 1.00 89.25 187 LEU A CA 1
ATOM 1477 C C . LEU A 1 187 ? 50.241 7.059 -77.073 1.00 89.25 187 LEU A C 1
ATOM 1479 O O . LEU A 1 187 ? 50.975 7.509 -77.946 1.00 89.25 187 LEU A O 1
ATOM 1483 N N . LEU A 1 188 ? 50.466 5.873 -76.504 1.00 91.88 188 LEU A N 1
ATOM 1484 C CA . LEU A 1 188 ? 51.561 4.977 -76.885 1.00 91.88 188 LEU A CA 1
ATOM 1485 C C . LEU A 1 188 ? 51.412 4.485 -78.326 1.00 91.88 188 LEU A C 1
ATOM 1487 O O . LEU A 1 188 ? 52.387 4.501 -79.072 1.00 91.88 188 LEU A O 1
ATOM 1491 N N . LEU A 1 189 ? 50.198 4.099 -78.732 1.00 90.62 189 LEU A N 1
ATOM 1492 C CA . LEU A 1 189 ? 49.892 3.744 -80.119 1.00 90.62 189 LEU A CA 1
ATOM 1493 C C . LEU A 1 189 ? 50.166 4.917 -81.064 1.00 90.62 189 LEU A C 1
ATOM 1495 O O . LEU A 1 189 ? 50.813 4.725 -82.090 1.00 90.62 189 LEU A O 1
ATOM 1499 N N . LEU A 1 190 ? 49.740 6.130 -80.699 1.00 87.62 190 LEU A N 1
ATOM 1500 C CA . LEU A 1 190 ? 50.047 7.351 -81.449 1.00 87.62 190 LEU A CA 1
ATOM 1501 C C . LEU A 1 190 ? 51.559 7.597 -81.550 1.00 87.62 190 LEU A C 1
ATOM 1503 O O . LEU A 1 190 ? 52.050 7.912 -82.629 1.00 87.62 190 LEU A O 1
ATOM 1507 N N . LEU A 1 191 ? 52.310 7.418 -80.462 1.00 89.00 191 LEU A N 1
ATOM 1508 C CA . LEU A 1 191 ? 53.756 7.640 -80.430 1.00 89.00 191 LEU A CA 1
ATOM 1509 C C . LEU A 1 191 ? 54.517 6.585 -81.245 1.00 89.00 191 LEU A C 1
ATOM 1511 O O . LEU A 1 191 ? 55.440 6.932 -81.979 1.00 89.00 191 LEU A O 1
ATOM 1515 N N . LEU A 1 192 ? 54.097 5.317 -81.187 1.00 89.50 192 LEU A N 1
ATOM 1516 C CA . LEU A 1 192 ? 54.621 4.259 -82.051 1.00 89.50 192 LEU A CA 1
ATOM 1517 C C . LEU A 1 192 ? 54.341 4.574 -83.520 1.00 89.50 192 LEU A C 1
ATOM 1519 O O . LEU A 1 192 ? 55.274 4.524 -84.315 1.00 89.50 192 LEU A O 1
ATOM 1523 N N . LEU A 1 193 ? 53.109 4.950 -83.876 1.00 86.12 193 LEU A N 1
ATOM 1524 C CA . LEU A 1 193 ? 52.770 5.364 -85.241 1.00 86.12 193 LEU A CA 1
ATOM 1525 C C . LEU A 1 193 ? 53.681 6.511 -85.705 1.00 86.12 193 LEU A C 1
ATOM 1527 O O . LEU A 1 193 ? 54.289 6.408 -86.768 1.00 86.12 193 LEU A O 1
ATOM 1531 N N . LEU A 1 194 ? 53.863 7.553 -84.886 1.00 86.00 194 LEU A N 1
ATOM 1532 C CA . LEU A 1 194 ? 54.761 8.673 -85.189 1.00 86.00 194 LEU A CA 1
ATOM 1533 C C . LEU A 1 194 ? 56.222 8.231 -85.378 1.00 86.00 194 LEU A C 1
ATOM 1535 O O . LEU A 1 194 ? 56.845 8.639 -86.355 1.00 86.00 194 LEU A O 1
ATOM 1539 N N . LEU A 1 195 ? 56.772 7.380 -84.503 1.00 84.81 195 LEU A N 1
ATOM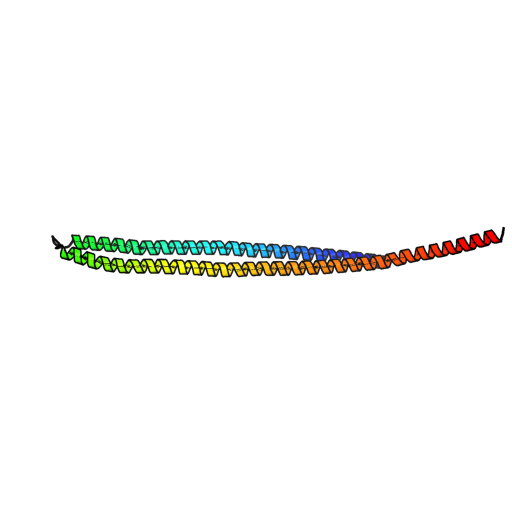 1540 C CA . LEU A 1 195 ? 58.142 6.860 -84.634 1.00 84.81 195 LEU A CA 1
ATOM 1541 C C . LEU A 1 195 ? 58.326 6.045 -85.916 1.00 84.81 195 LEU A C 1
ATOM 1543 O O . LEU A 1 195 ? 59.311 6.236 -86.624 1.00 84.81 195 LEU A O 1
ATOM 1547 N N . HIS A 1 196 ? 57.374 5.165 -86.237 1.00 84.19 196 HIS A N 1
ATOM 1548 C CA . HIS A 1 196 ? 57.429 4.376 -87.467 1.00 84.19 196 HIS A CA 1
ATOM 1549 C C . HIS A 1 196 ? 57.375 5.291 -88.695 1.00 84.19 196 HIS A C 1
ATOM 1551 O O . HIS A 1 196 ? 58.131 5.084 -89.642 1.00 84.19 196 HIS A O 1
ATOM 1557 N N . HIS A 1 197 ? 56.554 6.345 -88.665 1.00 82.25 197 HIS A N 1
ATOM 1558 C CA . HIS A 1 197 ? 56.523 7.342 -89.735 1.00 82.25 197 HIS A CA 1
ATOM 1559 C C . HIS A 1 197 ? 57.827 8.147 -89.836 1.00 82.25 197 HIS A C 1
ATOM 1561 O O . HIS A 1 197 ? 58.288 8.405 -90.946 1.00 82.25 197 HIS A O 1
ATOM 1567 N N . HIS A 1 198 ? 58.464 8.491 -88.715 1.00 73.88 198 HIS A N 1
ATOM 1568 C CA . HIS A 1 198 ? 59.764 9.164 -88.725 1.00 73.88 198 HIS A CA 1
ATOM 1569 C C . HIS A 1 198 ? 60.891 8.272 -89.252 1.00 73.88 198 HIS A C 1
ATOM 1571 O O . HIS A 1 198 ? 61.717 8.761 -90.015 1.00 73.88 198 HIS A O 1
ATOM 1577 N N . HIS A 1 199 ? 60.903 6.981 -88.909 1.00 68.06 199 HIS A N 1
ATOM 1578 C CA . HIS A 1 199 ? 61.900 6.035 -89.420 1.00 68.06 199 HIS A CA 1
ATOM 1579 C C . HIS A 1 199 ? 61.740 5.730 -90.908 1.00 68.06 199 HIS A C 1
ATOM 1581 O O . HIS A 1 199 ? 62.722 5.393 -91.553 1.00 68.06 199 HIS A O 1
ATOM 1587 N N . HIS A 1 200 ? 60.524 5.830 -91.449 1.00 62.34 200 HIS A N 1
ATOM 1588 C CA . HIS A 1 200 ? 60.293 5.605 -92.875 1.00 62.34 200 HIS A CA 1
ATOM 1589 C C . HIS A 1 200 ? 60.484 6.859 -93.743 1.00 62.34 200 HIS A C 1
ATOM 1591 O O . HIS A 1 200 ? 60.624 6.729 -94.956 1.00 62.34 200 HIS A O 1
ATOM 1597 N N . SER A 1 201 ? 60.445 8.056 -93.145 1.00 63.12 201 SER A N 1
ATOM 1598 C CA . SER A 1 201 ? 60.605 9.351 -93.828 1.00 63.12 201 SER A CA 1
ATOM 1599 C C . SER A 1 201 ? 62.007 9.968 -93.652 1.00 63.12 201 SER A C 1
ATOM 1601 O O . SER A 1 201 ? 62.210 11.121 -94.046 1.00 63.12 201 SER A O 1
ATOM 1603 N N . GLN A 1 202 ? 62.944 9.217 -93.062 1.00 45.97 202 GLN A N 1
ATOM 1604 C CA . GLN A 1 202 ? 64.396 9.444 -93.075 1.00 45.97 202 GLN A CA 1
ATOM 1605 C C . GLN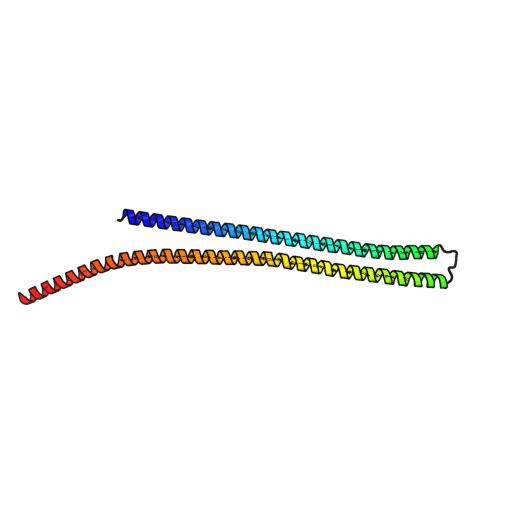 A 1 202 ? 6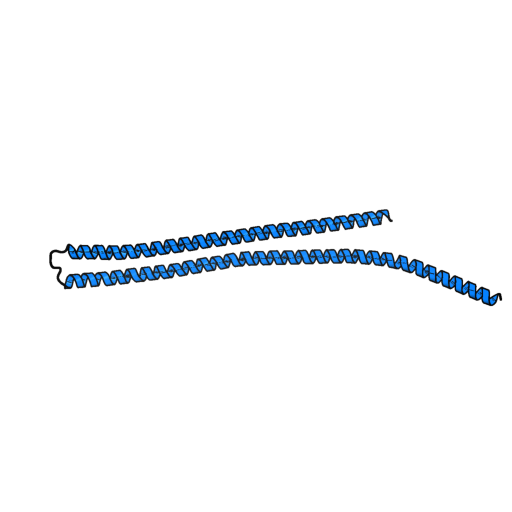5.054 8.384 -93.957 1.00 45.97 202 GLN A C 1
ATOM 1607 O O . GLN A 1 202 ? 66.034 8.741 -94.644 1.00 45.97 202 GLN A O 1
#

Organism: Dreissena polymorpha (NCBI:txid45954)

InterPro domains:
  IPR000515 ABC transporter type 1, transmembrane domain MetI-like [PS50928] (4-183)